Protein AF-S9W6U5-F1 (afdb_monomer)

Sequence (245 aa):
MASRLFLQRTLPAFQRAAFVRTAAPINRCFSSTPRSLNNAEPPKRTPPEQKAAQIINAAPSTSMLTKSGVLTVTAAALATAISKGIYVVNEETIVVASFLGLLGVFGTLGRKAYNEWSDKTINNIANILETSRQGHKGAIQERIQQVTGLQDVEDVTKVLFTTSKETARMEAEIFELEQQVALAQQAKSVLESWVHHEASIRADQQRRLVSDVLGRVDSKILTQKFQQEALNESIGEVEKVLATA

Secondary structure (DSSP, 8-state):
---------PPPP------------------------SS-PPP----HHHHHHHHHHHSS-SSHHHHHHHHHHHHHHHHHHHHTTSS---HHHHHHHHHHHHHHHHHHHHHHHHHHHHHHHHHHHHHHHHHHHHHHHHHHHHHHHHHHHHHTHHHHHHHHHHHHHHHHHHHHHHHHHHHHHHHHHHHHHHHHHHHHHHHHHHHHHHHHHHHHHHHHHHHHHTSHHHHHHHHHHHHHHHHHHHHH-

Radius of gyration: 67.34 Å; Cα contacts (8 Å, |Δi|>4): 22; chains: 1; bounding box: 123×63×165 Å

Solvent-accessible surface area (backbone atoms only — not comparable to full-atom values): 14471 Å² total; per-residue (Å²): 134,90,85,87,92,74,87,80,93,79,77,85,78,85,76,78,81,75,86,75,83,77,83,73,81,84,76,83,74,82,77,82,69,81,76,77,82,79,84,70,77,72,78,81,76,70,56,68,67,62,55,51,50,51,57,42,65,70,35,98,54,94,46,73,69,53,19,54,44,51,55,51,50,50,51,50,51,50,53,49,30,54,74,70,54,75,56,72,93,50,77,65,51,58,53,52,53,52,50,52,52,49,49,55,52,44,59,60,54,48,47,53,56,49,50,54,51,50,52,52,51,52,49,50,53,52,48,51,54,49,51,52,50,49,52,52,52,49,54,50,51,52,50,48,52,56,52,56,68,54,62,54,49,63,60,54,49,50,50,53,53,50,49,53,53,50,50,57,49,51,53,53,55,48,52,54,52,49,52,53,51,52,52,52,50,52,54,48,51,53,50,50,53,51,51,50,51,50,51,49,50,52,51,51,50,49,51,51,51,49,52,52,51,50,53,53,49,57,58,47,64,71,32,69,68,48,49,54,51,51,51,52,50,52,50,53,50,51,53,49,52,63,74,75,106

pLDDT: mean 83.81, std 16.51, range [42.0, 98.25]

InterPro domains:
  IPR008688 ATP synthase, F0 complex, subunit B/MI25 [PF05405] (78-239)
  IPR013837 ATP synthase, F0 complex, subunit B [PTHR12733] (1-243)

Mean predicted aligned error: 18.97 Å

Foldseek 3Di:
DDDDDDDDDDDDDPDDPDPPPDPDPPPPPPPPDPDPPPDDDDPPPDPVVVVVVVQLVPPPDPDSCVSVVVVVVVVVVVVCCVVVVVDDDDPVVVVVVVVVVVVVVCVVVVVVVVVVVVVVVVVVVVVVVVVVVVVVVVVVVVVVVVVVVVVCVVVVVVVVVVVVVVVVVVVVVVVVVVVVVVVVVVVVVVVVVVVVVVVVVVVVVVVVVVVVVVVVVVVVCPDVVVVVVVVVVVVVVVVVVVVVD

Organism: Schizosaccharomyces cryophilus (strain OY26 / ATCC MYA-4695 / CBS 11777 / NBRC 106824 / NRRL Y48691) (NCBI:txid653667)

Structure (mmCIF, N/CA/C/O backbone):
data_AF-S9W6U5-F1
#
_entry.id   AF-S9W6U5-F1
#
loop_
_atom_site.group_PDB
_atom_site.id
_atom_site.type_symbol
_atom_site.label_atom_id
_atom_site.label_alt_id
_atom_site.label_comp_id
_atom_site.label_asym_id
_atom_site.label_entity_id
_atom_site.label_seq_id
_atom_site.pdbx_PDB_ins_code
_atom_site.Cartn_x
_atom_site.Cartn_y
_atom_site.Cartn_z
_atom_site.occupancy
_atom_site.B_iso_or_equiv
_atom_site.auth_seq_id
_atom_site.auth_comp_id
_atom_site.auth_asym_id
_atom_site.auth_atom_id
_atom_site.pdbx_PDB_model_num
ATOM 1 N N . MET A 1 1 ? -54.212 1.937 -22.688 1.00 44.50 1 MET A N 1
ATOM 2 C CA . MET A 1 1 ? -54.237 2.686 -23.964 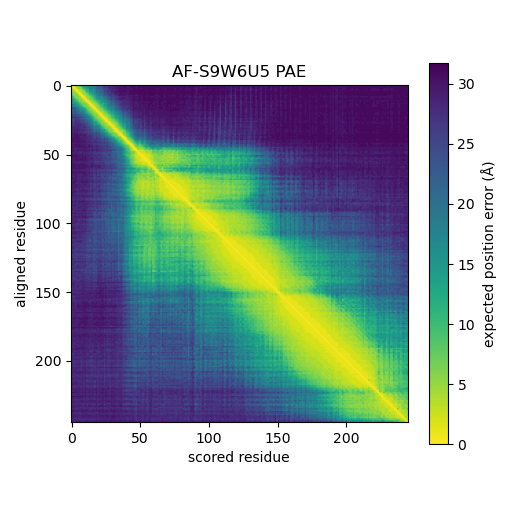1.00 44.50 1 MET A CA 1
ATOM 3 C C . MET A 1 1 ? -52.864 3.323 -24.135 1.00 44.50 1 MET A C 1
ATOM 5 O O . MET A 1 1 ? -52.541 4.238 -23.404 1.00 44.50 1 MET A O 1
ATOM 9 N N . ALA A 1 2 ? -51.900 2.633 -24.741 1.00 42.06 2 ALA A N 1
ATOM 10 C CA . ALA A 1 2 ? -51.673 2.560 -26.187 1.00 42.06 2 ALA A CA 1
ATOM 11 C C . ALA A 1 2 ? -51.388 3.938 -26.807 1.00 42.06 2 ALA A C 1
ATOM 13 O O . ALA A 1 2 ? -52.329 4.668 -27.095 1.00 42.06 2 ALA A O 1
ATOM 14 N N . SER A 1 3 ? -50.101 4.249 -27.014 1.00 42.00 3 SER A N 1
ATOM 15 C CA . SER A 1 3 ? -49.532 4.983 -28.168 1.00 42.00 3 SER A CA 1
ATOM 16 C C . SER A 1 3 ? -48.018 5.138 -27.946 1.00 42.00 3 SER A C 1
ATOM 18 O O . SER A 1 3 ? -47.584 5.924 -27.118 1.00 42.00 3 SER A O 1
ATOM 20 N N . ARG A 1 4 ? -47.211 4.177 -28.413 1.00 46.44 4 ARG A N 1
ATOM 21 C CA . ARG A 1 4 ? -46.480 4.203 -29.700 1.00 46.44 4 ARG A CA 1
ATOM 22 C C . ARG A 1 4 ? -45.325 5.219 -29.730 1.00 46.44 4 ARG A C 1
ATOM 24 O O . ARG A 1 4 ? -45.443 6.276 -30.332 1.00 46.44 4 ARG A O 1
ATOM 31 N N . LEU A 1 5 ? -44.180 4.828 -29.165 1.00 48.34 5 LEU A N 1
ATOM 32 C CA . LEU A 1 5 ? -42.864 5.320 -29.586 1.00 48.34 5 LEU A CA 1
ATOM 33 C C . LEU A 1 5 ? -42.264 4.262 -30.516 1.00 48.34 5 LEU A C 1
ATOM 35 O O . LEU A 1 5 ? -41.851 3.192 -30.077 1.00 48.34 5 LEU A O 1
ATOM 39 N N . PHE A 1 6 ? -42.308 4.538 -31.814 1.00 50.47 6 PHE A N 1
ATOM 40 C CA . PHE A 1 6 ? -41.753 3.701 -32.871 1.00 50.47 6 PHE A CA 1
ATOM 41 C C . PHE A 1 6 ? -40.971 4.606 -33.828 1.00 50.47 6 PHE A C 1
ATOM 43 O O . PHE A 1 6 ? -41.466 5.672 -34.184 1.00 50.47 6 PHE A O 1
ATOM 50 N N . LEU A 1 7 ? -39.817 4.096 -34.278 1.00 43.47 7 LEU A N 1
ATOM 51 C CA . LEU A 1 7 ? -38.915 4.632 -35.312 1.00 43.47 7 LEU A CA 1
ATOM 52 C C . LEU A 1 7 ? -38.125 5.898 -34.893 1.00 43.47 7 LEU A C 1
ATOM 54 O O . LEU A 1 7 ? -38.649 6.787 -34.250 1.00 43.47 7 LEU A O 1
ATOM 58 N N . GLN A 1 8 ? -36.840 6.068 -35.209 1.00 50.50 8 GLN A N 1
ATOM 59 C CA . GLN A 1 8 ? -36.092 5.509 -36.328 1.00 50.50 8 GLN A CA 1
ATOM 60 C C . GLN A 1 8 ? -34.586 5.595 -36.039 1.00 50.50 8 GLN A C 1
ATOM 62 O O . GLN A 1 8 ? -34.031 6.658 -35.780 1.00 50.50 8 GLN A O 1
ATOM 67 N N . ARG A 1 9 ? -33.923 4.444 -36.102 1.00 51.06 9 ARG A N 1
ATOM 68 C CA . ARG A 1 9 ? -32.471 4.283 -36.089 1.00 51.06 9 ARG A CA 1
ATOM 69 C C . ARG A 1 9 ? -31.941 4.677 -37.471 1.00 51.06 9 ARG A C 1
ATOM 71 O O . ARG A 1 9 ? -32.180 3.955 -38.435 1.00 51.06 9 ARG A O 1
ATOM 78 N N . THR A 1 10 ? -31.244 5.804 -37.578 1.00 50.56 10 THR A N 1
ATOM 79 C CA . THR A 1 10 ? -30.582 6.237 -38.818 1.00 50.56 10 THR A CA 1
ATOM 80 C C . THR A 1 10 ? -29.084 5.958 -38.733 1.00 50.56 10 THR A C 1
ATOM 82 O O . THR A 1 10 ? -28.391 6.479 -37.863 1.00 50.56 10 THR A O 1
ATOM 85 N N . LEU A 1 11 ? -28.598 5.103 -39.631 1.00 56.09 11 LEU A N 1
ATOM 86 C CA . LEU A 1 11 ? -27.178 4.862 -39.891 1.00 56.09 11 LEU A CA 1
ATOM 87 C C . LEU A 1 11 ? -26.541 6.129 -40.497 1.00 56.09 11 LEU A C 1
ATOM 89 O O . LEU A 1 11 ? -27.208 6.792 -41.296 1.00 56.09 11 LEU A O 1
ATOM 93 N N . PRO A 1 12 ? -25.274 6.466 -40.197 1.00 50.03 12 PRO A N 1
ATOM 94 C CA . PRO A 1 12 ? -24.595 7.537 -40.910 1.00 50.03 12 PRO A CA 1
ATOM 95 C C . PRO A 1 12 ? -24.359 7.122 -42.367 1.00 50.03 12 PRO A C 1
ATOM 97 O O . PRO A 1 12 ? -23.794 6.067 -42.661 1.00 50.03 12 PRO A O 1
ATOM 100 N N . ALA A 1 13 ? -24.831 7.966 -43.279 1.00 51.88 13 ALA A N 1
ATOM 101 C CA . ALA A 1 13 ? -24.659 7.818 -44.711 1.00 51.88 13 ALA A CA 1
ATOM 102 C C . ALA A 1 13 ? -23.169 7.849 -45.089 1.00 51.88 13 ALA A C 1
ATOM 104 O O . ALA A 1 13 ? -22.440 8.777 -44.741 1.00 51.88 13 ALA A O 1
ATOM 105 N N . PHE A 1 14 ? -22.741 6.847 -45.856 1.00 60.75 14 PHE A N 1
ATOM 106 C CA . PHE A 1 14 ? -21.478 6.847 -46.588 1.00 60.75 14 PHE A CA 1
ATOM 107 C C . PHE A 1 14 ? -21.522 7.979 -47.630 1.00 60.75 14 PHE A C 1
ATOM 109 O O . PHE A 1 14 ? -22.064 7.818 -48.725 1.00 60.75 14 PHE A O 1
ATOM 116 N N . GLN A 1 15 ? -20.989 9.153 -47.291 1.00 55.28 15 GLN A N 1
ATOM 117 C CA . GLN A 1 15 ? -20.782 10.216 -48.268 1.00 55.28 15 GLN A CA 1
ATOM 118 C C . GLN A 1 15 ? -19.585 9.847 -49.147 1.00 55.28 15 GLN A C 1
ATOM 120 O O . GLN A 1 15 ? -18.437 9.816 -48.709 1.00 55.28 15 GLN A O 1
ATOM 125 N N . ARG A 1 16 ? -19.875 9.545 -50.416 1.00 51.62 16 ARG A N 1
ATOM 126 C CA . ARG A 1 16 ? -18.885 9.463 -51.490 1.00 51.62 16 ARG A CA 1
ATOM 127 C C . ARG A 1 16 ? -18.142 10.798 -51.571 1.00 51.62 16 ARG A C 1
ATOM 129 O O . ARG A 1 16 ? -18.731 11.805 -51.955 1.00 51.62 16 ARG A O 1
ATOM 136 N N . ALA A 1 17 ? -16.855 10.796 -51.238 1.00 49.50 17 ALA A N 1
ATOM 137 C CA . ALA A 1 17 ? -15.975 11.921 -51.506 1.00 49.50 17 ALA A CA 1
ATOM 138 C C . ALA A 1 17 ? -15.834 12.087 -53.028 1.00 49.50 17 ALA A C 1
ATOM 140 O O . ALA A 1 17 ? -15.150 11.312 -53.697 1.00 49.50 17 ALA A O 1
ATOM 141 N N . ALA A 1 18 ? -16.526 13.078 -53.587 1.00 51.62 18 ALA A N 1
ATOM 142 C CA . ALA A 1 18 ? -16.263 13.559 -54.930 1.00 51.62 18 ALA A CA 1
ATOM 143 C C . ALA A 1 18 ? -14.887 14.236 -54.927 1.00 51.62 18 ALA A C 1
ATOM 145 O O . ALA A 1 18 ? -14.665 15.218 -54.219 1.00 51.62 18 ALA A O 1
ATOM 146 N N . PHE A 1 19 ? -13.950 13.695 -55.702 1.00 58.91 19 PHE A N 1
ATOM 147 C CA . PHE A 1 19 ? -12.634 14.288 -55.900 1.00 58.91 19 PHE A CA 1
ATOM 148 C C . PHE A 1 19 ? -12.790 15.531 -56.786 1.00 58.91 19 PHE A C 1
ATOM 150 O O . PHE A 1 19 ? -12.753 15.453 -58.014 1.00 58.91 19 PHE A O 1
ATOM 157 N N . VAL A 1 20 ? -13.021 16.689 -56.169 1.00 55.91 20 VAL A N 1
ATOM 158 C CA . VAL A 1 20 ? -12.992 17.974 -56.870 1.00 55.91 20 VAL A CA 1
ATOM 159 C C . VAL A 1 20 ? -11.528 18.318 -57.126 1.00 55.91 20 VAL A C 1
ATOM 161 O O . VAL A 1 20 ? -10.793 18.706 -56.221 1.00 55.91 20 VAL A O 1
ATOM 164 N N . ARG A 1 21 ? -11.090 18.158 -58.378 1.00 57.41 21 ARG A N 1
ATOM 165 C CA . ARG A 1 21 ? -9.840 18.739 -58.878 1.00 57.41 21 ARG A CA 1
ATOM 166 C C . ARG A 1 21 ? -9.985 20.262 -58.861 1.00 57.41 21 ARG A C 1
ATOM 168 O O . ARG A 1 21 ? -10.492 20.853 -59.809 1.00 57.41 21 ARG A O 1
ATOM 175 N N . THR A 1 22 ? -9.535 20.905 -57.793 1.00 52.44 22 THR A N 1
ATOM 176 C CA . THR A 1 22 ? -9.264 22.341 -57.801 1.00 52.44 22 THR A CA 1
ATOM 177 C C . THR A 1 22 ? -7.923 22.569 -58.497 1.00 52.44 22 THR A C 1
ATOM 179 O O . THR A 1 22 ? -6.851 22.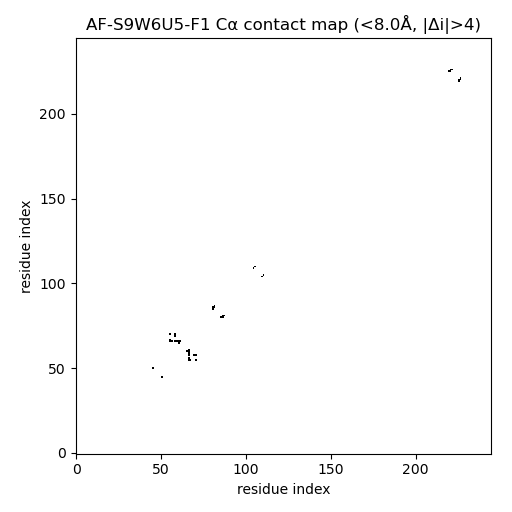308 -57.956 1.00 52.44 22 THR A O 1
ATOM 182 N N . ALA A 1 23 ? -7.979 23.022 -59.749 1.00 58.69 23 ALA A N 1
ATOM 183 C CA . ALA A 1 23 ? -6.822 23.584 -60.430 1.00 58.69 23 ALA A CA 1
ATOM 184 C C . ALA A 1 23 ? -6.488 24.928 -59.766 1.00 58.69 23 ALA A C 1
ATOM 186 O O . ALA A 1 23 ? -7.186 25.919 -59.969 1.00 58.69 23 ALA A O 1
ATOM 187 N N . ALA A 1 24 ? -5.451 24.954 -58.929 1.00 58.25 24 ALA A N 1
ATOM 188 C CA . ALA A 1 24 ? -4.911 26.202 -58.407 1.00 58.25 24 ALA A CA 1
ATOM 189 C C . ALA A 1 24 ? -4.182 26.952 -59.540 1.00 58.25 24 ALA A C 1
ATOM 191 O O . ALA A 1 24 ? -3.370 26.336 -60.240 1.00 58.25 24 ALA A O 1
ATOM 192 N N . PRO A 1 25 ? -4.422 28.260 -59.742 1.00 53.62 25 PRO A N 1
ATOM 193 C CA . PRO A 1 25 ? -3.620 29.043 -60.667 1.00 53.62 25 PRO A CA 1
ATOM 194 C C . PRO A 1 25 ? -2.190 29.138 -60.124 1.00 53.62 25 PRO A C 1
ATOM 196 O O . PRO A 1 25 ? -1.943 29.686 -59.049 1.00 53.62 25 PRO A O 1
ATOM 199 N N . ILE A 1 26 ? -1.234 28.592 -60.876 1.00 61.28 26 ILE A N 1
ATOM 200 C CA . ILE A 1 26 ? 0.196 28.766 -60.623 1.00 61.28 26 ILE A CA 1
ATOM 201 C C . ILE A 1 26 ? 0.555 30.207 -61.014 1.00 61.28 26 ILE A C 1
ATOM 203 O O . ILE A 1 26 ? 1.040 30.475 -62.111 1.00 61.28 26 ILE A O 1
ATOM 207 N N . ASN A 1 27 ? 0.317 31.153 -60.108 1.00 52.22 27 ASN A N 1
ATOM 208 C CA . ASN A 1 27 ? 0.919 32.477 -60.196 1.00 52.22 27 ASN A CA 1
ATOM 209 C C . ASN A 1 27 ? 2.383 32.351 -59.759 1.00 52.22 27 ASN A C 1
ATOM 211 O O . ASN A 1 27 ? 2.702 32.420 -58.572 1.00 52.22 27 ASN A O 1
ATOM 215 N N . ARG A 1 28 ? 3.292 32.152 -60.723 1.00 57.94 28 ARG A N 1
ATOM 216 C CA . ARG A 1 28 ? 4.734 32.346 -60.506 1.00 57.94 28 ARG A CA 1
ATOM 217 C C . ARG A 1 28 ? 5.000 33.840 -60.339 1.00 57.94 28 ARG A C 1
ATOM 219 O O . ARG A 1 28 ? 5.380 34.518 -61.287 1.00 57.94 28 ARG A O 1
ATOM 226 N N . CYS A 1 29 ? 4.793 34.354 -59.134 1.00 45.84 29 CYS A N 1
ATOM 227 C CA . CYS A 1 29 ? 5.336 35.650 -58.765 1.00 45.84 29 CYS A CA 1
ATOM 228 C C . CYS A 1 29 ? 6.821 35.442 -58.446 1.00 45.84 29 CYS A C 1
ATOM 230 O O . CYS A 1 29 ? 7.174 34.890 -57.405 1.00 45.84 29 CYS A O 1
ATOM 232 N N . PHE A 1 30 ? 7.696 35.820 -59.377 1.00 56.09 30 PHE A N 1
ATOM 233 C CA . PHE A 1 30 ? 9.114 35.996 -59.084 1.00 56.09 30 PHE A CA 1
ATOM 234 C C . PHE A 1 30 ? 9.232 37.208 -58.154 1.00 56.09 30 PHE A C 1
ATOM 236 O O . PHE A 1 30 ? 9.307 38.349 -58.602 1.00 56.09 30 PHE A O 1
ATOM 243 N N . SER A 1 31 ? 9.213 36.977 -56.842 1.00 49.25 31 SER A N 1
ATOM 244 C CA . SER A 1 31 ? 9.587 38.006 -55.880 1.00 49.25 31 SER A CA 1
ATOM 245 C C . SER A 1 31 ? 11.106 38.178 -55.936 1.00 49.25 31 SER A C 1
ATOM 247 O O . SER A 1 31 ? 11.851 37.459 -55.268 1.00 49.25 31 SER A O 1
ATOM 249 N N . SER A 1 32 ? 11.590 39.120 -56.743 1.00 59.22 32 SER A N 1
ATOM 250 C CA . SER A 1 32 ? 12.956 39.625 -56.625 1.00 59.22 32 SER A CA 1
ATOM 251 C C . SER A 1 32 ? 13.033 40.524 -55.391 1.00 59.22 32 SER A C 1
ATOM 253 O O . SER A 1 32 ? 13.004 41.749 -55.491 1.00 59.22 32 SER A O 1
ATOM 255 N N . THR A 1 33 ? 13.086 39.930 -54.201 1.00 54.66 33 THR A N 1
ATOM 256 C CA . THR A 1 33 ? 13.532 40.665 -53.016 1.00 54.66 33 THR A CA 1
ATOM 257 C C . THR A 1 33 ? 15.021 40.961 -53.202 1.00 54.66 33 THR A C 1
ATOM 259 O O . THR A 1 33 ? 15.796 40.000 -53.292 1.00 54.66 33 THR A O 1
ATOM 262 N N . PRO A 1 34 ? 15.463 42.230 -53.275 1.00 52.75 34 PRO A N 1
ATOM 263 C CA . PRO A 1 34 ? 16.883 42.534 -53.230 1.00 52.75 34 PRO A CA 1
ATOM 264 C C . PRO A 1 34 ? 17.395 42.082 -51.863 1.00 52.75 34 PRO A C 1
ATOM 266 O O . PRO A 1 34 ? 17.077 42.664 -50.827 1.00 52.75 34 PRO A O 1
ATOM 269 N N . ARG A 1 35 ? 18.151 40.983 -51.848 1.00 51.69 35 ARG A N 1
ATOM 270 C CA . ARG A 1 35 ? 18.888 40.556 -50.665 1.00 51.69 35 ARG A CA 1
ATOM 271 C C . ARG A 1 35 ? 19.885 41.669 -50.366 1.00 51.69 35 ARG A C 1
ATOM 273 O O . ARG A 1 35 ? 20.824 41.865 -51.130 1.00 51.69 35 ARG A O 1
ATOM 280 N N . SER A 1 36 ? 19.643 42.416 -49.291 1.00 45.41 36 SER A N 1
ATOM 281 C CA . SER A 1 36 ? 20.615 43.360 -48.746 1.00 45.41 36 SER A CA 1
ATOM 282 C C . SER A 1 36 ? 21.934 42.613 -48.534 1.00 45.41 36 SER A C 1
ATOM 284 O O . SER A 1 36 ? 22.016 41.707 -47.705 1.00 45.41 36 SER A O 1
ATOM 286 N N . LEU A 1 37 ? 22.943 42.956 -49.335 1.00 55.12 37 LEU A N 1
ATOM 287 C CA . LEU A 1 37 ? 24.327 42.487 -49.216 1.00 55.12 37 LEU A CA 1
ATOM 288 C C . LEU A 1 37 ? 25.120 43.326 -48.205 1.00 55.12 37 LEU A C 1
ATOM 290 O O . LEU A 1 37 ? 26.345 43.304 -48.205 1.00 55.12 37 LEU A O 1
ATOM 294 N N . ASN A 1 38 ? 24.435 44.052 -47.325 1.00 54.72 38 ASN A N 1
ATOM 295 C CA . ASN A 1 38 ? 25.084 44.821 -46.283 1.00 54.72 38 ASN A CA 1
ATOM 296 C C . ASN A 1 38 ? 24.956 44.025 -44.983 1.00 54.72 38 ASN A C 1
ATOM 298 O O . ASN A 1 38 ? 23.879 43.956 -44.395 1.00 54.72 38 ASN A O 1
ATOM 302 N N . ASN A 1 39 ? 26.079 43.430 -44.569 1.00 52.81 39 ASN A N 1
ATOM 303 C CA . ASN A 1 39 ? 26.301 42.715 -43.306 1.00 52.81 39 ASN A CA 1
ATOM 304 C C . ASN A 1 39 ? 26.065 41.189 -43.271 1.00 52.81 39 ASN A C 1
ATOM 306 O O . ASN A 1 39 ? 25.630 40.643 -42.260 1.00 52.81 39 ASN A O 1
ATOM 310 N N . ALA A 1 40 ? 26.433 40.474 -44.338 1.00 49.16 40 ALA A N 1
ATOM 311 C CA . ALA A 1 40 ? 26.851 39.077 -44.206 1.00 49.16 40 ALA A CA 1
ATOM 312 C C . ALA A 1 40 ? 28.382 39.043 -44.211 1.00 49.16 40 ALA A C 1
ATOM 314 O O . ALA A 1 40 ? 29.009 39.159 -45.264 1.00 49.16 40 ALA A O 1
ATOM 315 N N . GLU A 1 41 ? 28.983 38.921 -43.030 1.00 55.97 41 GLU A N 1
ATOM 316 C CA . GLU A 1 41 ? 30.391 38.555 -42.912 1.00 55.97 41 GLU A CA 1
ATOM 317 C C . GLU A 1 41 ? 30.611 37.279 -43.755 1.00 55.97 41 GLU A C 1
ATOM 319 O O . GLU A 1 41 ? 29.834 36.323 -43.619 1.00 55.97 41 GLU A O 1
ATOM 324 N N . PRO A 1 42 ? 31.581 37.246 -44.692 1.00 56.94 42 PRO A N 1
ATOM 325 C CA . PRO A 1 42 ? 31.857 36.028 -45.442 1.00 56.94 42 PRO A CA 1
ATOM 326 C C . PRO A 1 42 ? 32.147 34.917 -44.426 1.00 56.94 42 PRO A C 1
ATOM 328 O O . PRO A 1 42 ? 32.841 35.191 -43.444 1.00 56.94 42 PRO A O 1
ATOM 331 N N . PRO A 1 43 ? 31.641 33.680 -44.612 1.00 57.16 43 PRO A N 1
ATOM 332 C CA . PRO A 1 43 ? 31.891 32.602 -43.663 1.00 57.16 43 PRO A CA 1
ATOM 333 C C . PRO A 1 43 ? 33.391 32.549 -43.393 1.00 57.16 43 PRO A C 1
ATOM 335 O O . PRO A 1 43 ? 34.174 32.411 -44.340 1.00 57.16 43 PRO A O 1
ATOM 338 N N . LYS A 1 44 ? 33.775 32.743 -42.123 1.00 56.09 44 LYS A N 1
ATOM 339 C CA . LYS A 1 44 ? 35.168 32.817 -41.677 1.00 56.09 44 LYS A CA 1
ATOM 340 C C . LYS A 1 44 ? 35.897 31.632 -42.293 1.00 56.09 44 LYS A C 1
ATOM 342 O O . LYS A 1 44 ? 35.632 30.485 -41.932 1.00 56.09 44 LYS A O 1
ATOM 347 N N . ARG A 1 45 ? 36.728 31.892 -43.309 1.00 61.84 45 ARG A N 1
ATOM 348 C CA . ARG A 1 45 ? 37.469 30.842 -44.008 1.00 61.84 45 ARG A CA 1
ATOM 349 C C . ARG A 1 45 ? 38.349 30.207 -42.943 1.00 61.84 45 ARG A C 1
ATOM 351 O O . ARG A 1 45 ? 39.318 30.821 -42.512 1.00 61.84 45 ARG A O 1
ATOM 358 N N . THR A 1 46 ? 37.972 29.025 -42.456 1.00 65.31 46 THR A N 1
ATOM 359 C CA . THR A 1 46 ? 38.834 28.266 -41.549 1.00 65.31 46 THR A CA 1
ATOM 360 C C . THR A 1 46 ? 40.193 28.150 -42.234 1.00 65.31 46 THR A C 1
ATOM 362 O O . THR A 1 46 ? 40.210 27.879 -43.446 1.00 65.31 46 THR A O 1
ATOM 365 N N . PRO A 1 47 ? 41.304 28.380 -41.518 1.00 81.06 47 PRO A N 1
ATOM 366 C CA . PRO A 1 47 ? 42.621 28.366 -42.128 1.00 81.06 47 PRO A CA 1
ATOM 367 C C . PRO A 1 47 ? 42.811 27.040 -42.878 1.00 81.06 47 PRO A C 1
ATOM 369 O O . PRO A 1 47 ? 42.356 25.993 -42.397 1.00 81.06 47 PRO A O 1
ATOM 372 N N . PRO A 1 48 ? 43.413 27.068 -44.079 1.00 79.31 48 PRO A N 1
ATOM 373 C CA . PRO A 1 48 ? 43.542 25.888 -44.935 1.00 79.31 48 PRO A CA 1
ATOM 374 C C . PRO A 1 48 ? 44.214 24.719 -44.203 1.00 79.31 48 PRO A C 1
ATOM 376 O O . PRO A 1 48 ? 43.845 23.566 -44.413 1.00 79.31 48 PRO A O 1
ATOM 37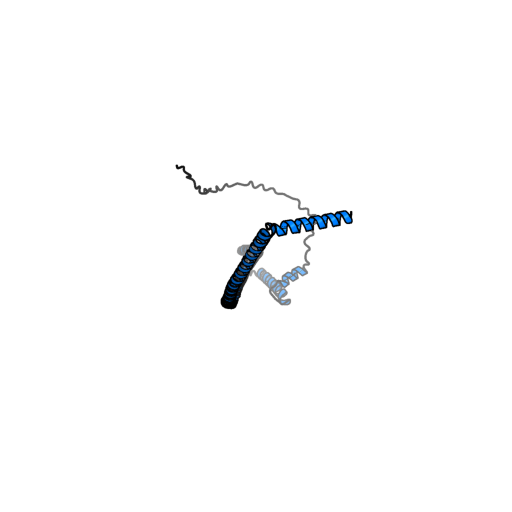9 N N . GLU A 1 49 ? 45.102 25.029 -43.261 1.00 78.25 49 GLU A N 1
ATOM 380 C CA . GLU A 1 49 ? 45.766 24.089 -42.358 1.00 78.25 49 GLU A CA 1
ATOM 381 C C . GLU A 1 49 ? 44.780 23.255 -41.526 1.00 78.25 49 GLU A C 1
ATOM 383 O O . GLU A 1 49 ? 44.924 22.038 -41.427 1.00 78.25 49 GLU A O 1
ATOM 388 N N . GLN A 1 50 ? 43.721 23.869 -40.988 1.00 80.62 50 GLN A N 1
ATOM 389 C CA . GLN A 1 50 ? 42.722 23.165 -40.176 1.00 80.62 50 GLN A CA 1
ATOM 390 C C . GLN A 1 50 ? 41.836 22.245 -41.022 1.00 80.62 50 GLN A C 1
ATOM 392 O O . GLN A 1 50 ? 41.467 21.162 -40.570 1.00 80.62 50 GLN A O 1
ATOM 397 N N . LYS A 1 51 ? 41.516 22.631 -42.265 1.00 79.81 51 LYS A N 1
ATOM 398 C CA . LYS A 1 51 ? 40.761 21.765 -43.189 1.00 79.81 51 LYS A CA 1
ATOM 399 C C . LYS A 1 51 ? 41.606 20.590 -43.672 1.00 79.81 51 LYS A C 1
ATOM 401 O O . LYS A 1 51 ? 41.123 19.462 -43.696 1.00 79.81 51 LYS A O 1
ATOM 406 N N . ALA A 1 52 ? 42.865 20.844 -44.023 1.00 82.44 52 ALA A N 1
ATOM 407 C CA . ALA A 1 52 ? 43.802 19.797 -44.412 1.00 82.44 52 ALA A CA 1
ATOM 408 C C . ALA A 1 52 ? 44.003 18.791 -43.269 1.00 82.44 52 ALA A C 1
ATOM 410 O O . ALA A 1 52 ? 43.930 17.586 -43.497 1.00 82.44 52 ALA A O 1
ATOM 411 N N . ALA A 1 53 ? 44.135 19.271 -42.028 1.00 81.81 53 ALA A N 1
ATOM 412 C CA . ALA A 1 53 ? 44.208 18.411 -40.853 1.00 81.81 53 ALA A CA 1
ATOM 413 C C . ALA A 1 53 ? 42.954 17.532 -40.689 1.00 81.81 53 ALA A C 1
ATOM 415 O O . ALA A 1 53 ? 43.082 16.350 -40.388 1.00 81.81 53 ALA A O 1
ATOM 416 N N . GLN A 1 54 ? 41.746 18.054 -40.937 1.00 81.88 54 GLN A N 1
ATOM 417 C CA . GLN A 1 54 ? 40.513 17.250 -40.896 1.00 81.88 54 GLN A CA 1
ATOM 418 C C . GLN A 1 54 ? 40.493 16.147 -41.964 1.00 81.88 54 GLN A C 1
ATOM 420 O O . GLN A 1 54 ? 40.100 15.022 -41.664 1.00 81.88 54 GLN A O 1
ATOM 425 N N . ILE A 1 55 ? 40.959 16.440 -43.182 1.00 81.56 55 ILE A N 1
ATOM 426 C CA . ILE A 1 55 ? 41.033 15.464 -44.282 1.00 81.56 55 ILE A CA 1
ATOM 427 C C . ILE A 1 55 ? 42.057 14.365 -43.968 1.00 81.56 55 ILE A C 1
ATOM 429 O O . ILE A 1 55 ? 41.767 13.182 -44.125 1.00 81.56 55 ILE A O 1
ATOM 433 N N . ILE A 1 56 ? 43.233 14.744 -43.462 1.00 81.94 56 ILE A N 1
ATOM 434 C CA . ILE A 1 56 ? 44.284 13.802 -43.048 1.00 81.94 56 ILE A CA 1
ATOM 435 C C . ILE A 1 56 ? 43.787 12.933 -41.884 1.00 81.94 56 ILE A C 1
ATOM 437 O O . ILE A 1 56 ? 43.993 11.719 -41.868 1.00 81.94 56 ILE A O 1
ATOM 441 N N . ASN A 1 57 ? 43.081 13.525 -40.921 1.00 80.19 57 ASN A N 1
ATOM 442 C CA . ASN A 1 57 ? 42.578 12.801 -39.759 1.00 80.19 57 ASN A CA 1
ATOM 443 C C . ASN A 1 57 ? 41.423 11.849 -40.092 1.00 80.19 57 ASN A C 1
ATOM 445 O O . ASN A 1 57 ? 41.343 10.798 -39.457 1.00 80.19 57 ASN A O 1
ATOM 449 N N . ALA A 1 58 ? 40.605 12.158 -41.103 1.00 80.50 58 ALA A N 1
ATOM 450 C CA . ALA A 1 58 ? 39.523 11.299 -41.584 1.00 80.50 58 ALA A CA 1
ATOM 451 C C . ALA A 1 58 ? 40.006 10.048 -42.346 1.00 80.50 58 ALA A C 1
ATOM 453 O O . ALA A 1 58 ? 39.219 9.124 -42.552 1.00 80.50 58 ALA A O 1
ATOM 454 N N . ALA A 1 59 ? 41.280 9.989 -42.753 1.00 82.81 59 ALA A N 1
ATOM 455 C CA . ALA A 1 59 ? 41.836 8.808 -43.404 1.00 82.81 59 ALA A CA 1
ATOM 456 C C . ALA A 1 59 ? 41.889 7.602 -42.433 1.00 82.81 59 ALA A C 1
ATOM 458 O O . ALA A 1 59 ? 42.296 7.768 -41.271 1.00 82.81 59 ALA A O 1
ATOM 459 N N . PRO A 1 60 ? 41.529 6.387 -42.896 1.00 75.88 60 PRO A N 1
ATOM 460 C CA . PRO A 1 60 ? 41.434 5.179 -42.078 1.00 75.88 60 PRO A CA 1
ATOM 461 C C . PRO A 1 60 ? 42.828 4.621 -41.752 1.00 75.88 60 PRO A C 1
ATOM 463 O O . PRO A 1 60 ? 43.295 3.652 -42.338 1.00 75.88 60 PRO A O 1
ATOM 466 N N . SER A 1 61 ? 43.538 5.270 -40.834 1.00 77.88 61 SER A N 1
ATOM 467 C CA . SER A 1 61 ? 44.777 4.763 -40.242 1.00 77.88 61 SER A CA 1
ATOM 468 C C . SER A 1 61 ? 45.075 5.487 -38.933 1.00 77.88 61 SER A C 1
ATOM 470 O O . SER A 1 61 ? 44.716 6.653 -38.763 1.00 77.88 61 SER A O 1
ATOM 472 N N . THR A 1 62 ? 45.738 4.808 -38.004 1.00 72.50 62 THR A N 1
ATOM 473 C CA . THR A 1 62 ? 46.122 5.331 -36.688 1.00 72.50 62 THR A CA 1
ATOM 474 C C . THR A 1 62 ? 47.504 6.001 -36.678 1.00 72.50 62 THR A C 1
ATOM 476 O O . THR A 1 62 ? 47.821 6.694 -35.715 1.00 72.50 62 THR A O 1
ATOM 479 N N . SER A 1 63 ? 48.313 5.874 -37.741 1.00 80.00 63 SER A N 1
ATOM 480 C CA . SER A 1 63 ? 49.671 6.446 -37.829 1.00 80.00 63 SER A CA 1
ATOM 481 C C . SER A 1 63 ? 49.743 7.666 -38.757 1.00 80.00 63 SER A C 1
ATOM 483 O O . SER A 1 63 ? 49.265 7.620 -39.888 1.00 80.00 63 SER A O 1
ATOM 485 N N . MET A 1 64 ? 50.395 8.752 -38.316 1.00 73.69 64 MET A N 1
ATOM 486 C CA . MET A 1 64 ? 50.488 10.025 -39.064 1.00 73.69 64 MET A CA 1
ATOM 487 C C . MET A 1 64 ? 51.168 9.886 -40.434 1.00 73.69 64 MET A C 1
ATOM 489 O O . MET A 1 64 ? 50.694 10.461 -41.412 1.00 73.69 64 MET A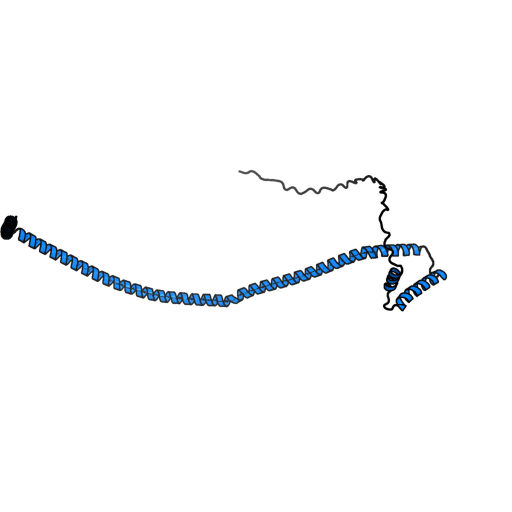 O 1
ATOM 493 N N . LEU A 1 65 ? 52.231 9.076 -40.524 1.00 81.62 65 LEU A N 1
ATOM 494 C CA . LEU A 1 65 ? 52.913 8.780 -41.789 1.00 81.62 65 LEU A CA 1
ATOM 495 C C . LEU A 1 65 ? 51.994 8.036 -42.767 1.00 81.62 65 LEU A C 1
ATOM 497 O O . LEU A 1 65 ? 51.993 8.303 -43.963 1.00 81.62 65 LEU A O 1
ATOM 501 N N . THR A 1 66 ? 51.175 7.121 -42.253 1.00 83.12 66 THR A N 1
ATOM 502 C CA . THR A 1 66 ? 50.225 6.358 -43.062 1.00 83.12 66 THR A CA 1
ATOM 503 C C . THR A 1 66 ? 49.033 7.216 -43.480 1.00 83.12 66 THR A C 1
ATOM 505 O O . THR A 1 66 ? 48.538 7.050 -44.587 1.00 83.12 66 THR A O 1
ATOM 508 N N . LYS A 1 67 ? 48.596 8.184 -42.661 1.00 80.12 67 LYS A N 1
ATOM 509 C CA . LYS A 1 67 ? 47.520 9.121 -43.029 1.00 80.12 67 LYS A CA 1
ATOM 510 C C . LYS A 1 67 ? 47.890 9.976 -44.244 1.00 80.12 67 LYS A C 1
ATOM 512 O O . LYS A 1 67 ? 47.103 10.068 -45.184 1.00 80.12 67 LYS A O 1
ATOM 517 N N . SER A 1 68 ? 49.084 10.569 -44.254 1.00 83.81 68 SER A N 1
ATOM 518 C CA . SER A 1 68 ? 49.572 11.317 -45.421 1.00 83.81 68 SER A CA 1
ATOM 519 C C . SER A 1 68 ? 49.945 10.383 -46.573 1.00 83.81 68 SER A C 1
ATOM 521 O O . SER A 1 68 ? 49.608 10.678 -47.716 1.00 83.81 68 SER A O 1
ATOM 523 N N . GLY A 1 69 ? 50.548 9.228 -46.274 1.00 86.00 69 GLY A N 1
ATOM 524 C CA . GLY A 1 69 ? 50.923 8.207 -47.252 1.00 86.00 69 GLY A CA 1
ATOM 525 C C . GLY A 1 69 ? 49.742 7.639 -48.040 1.00 86.00 69 GLY A C 1
ATOM 526 O O . GLY A 1 69 ? 49.831 7.490 -49.250 1.00 86.00 69 GLY A O 1
ATOM 527 N N . VAL A 1 70 ? 48.602 7.366 -47.399 1.00 85.75 70 VAL A N 1
ATOM 528 C CA . VAL A 1 70 ? 47.405 6.866 -48.098 1.00 85.75 70 VAL A CA 1
ATOM 529 C C . VAL A 1 70 ? 46.855 7.925 -49.049 1.00 85.75 70 VAL A C 1
ATOM 531 O O . VAL A 1 70 ? 46.519 7.604 -50.186 1.00 85.75 70 VAL A O 1
ATOM 534 N N . LEU A 1 71 ? 46.798 9.193 -48.639 1.00 86.94 71 LEU A N 1
ATOM 535 C CA . LEU A 1 71 ? 46.325 10.273 -49.510 1.00 86.94 71 LEU A CA 1
ATOM 536 C C . LEU A 1 71 ? 47.272 10.518 -50.691 1.00 86.94 71 LEU A C 1
ATOM 538 O O . LEU A 1 71 ? 46.812 10.698 -51.816 1.00 86.94 71 LEU A O 1
ATOM 542 N N . THR A 1 72 ? 48.588 10.484 -50.4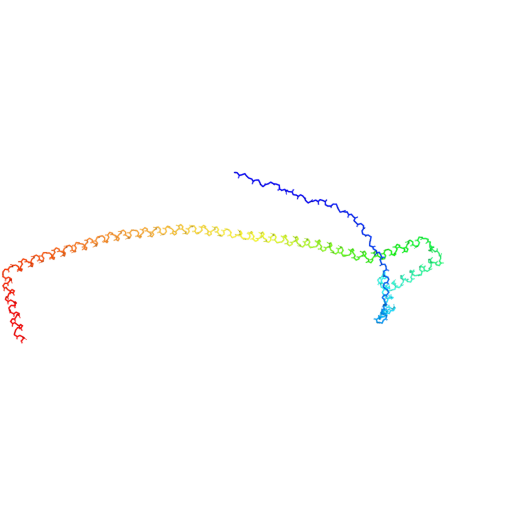72 1.00 89.19 72 THR A N 1
ATOM 543 C CA . THR A 1 72 ? 49.563 10.673 -51.555 1.00 89.19 72 THR A CA 1
ATOM 544 C C . THR A 1 72 ? 49.601 9.481 -52.503 1.00 89.19 72 THR A C 1
ATOM 546 O O . THR A 1 72 ? 49.613 9.680 -53.715 1.00 89.19 72 THR A O 1
ATOM 549 N N . VAL A 1 73 ? 49.549 8.250 -51.987 1.00 90.94 73 VAL A N 1
ATOM 550 C CA . VAL A 1 73 ? 49.500 7.032 -52.806 1.00 90.94 73 VAL A CA 1
ATOM 551 C C . VAL A 1 73 ? 48.199 6.960 -53.597 1.00 90.94 73 VAL A C 1
ATOM 553 O O . VAL A 1 73 ? 48.243 6.657 -54.783 1.00 90.94 73 VAL A O 1
ATOM 556 N N . THR A 1 74 ? 47.050 7.277 -52.997 1.00 89.50 74 THR A N 1
ATOM 557 C CA . THR A 1 74 ? 45.767 7.297 -53.724 1.00 89.50 74 THR A CA 1
ATOM 558 C C . THR A 1 74 ? 45.740 8.384 -54.792 1.00 89.50 74 THR A C 1
ATOM 560 O O . THR A 1 74 ? 45.337 8.108 -55.919 1.00 89.50 74 THR A O 1
ATOM 563 N N . ALA A 1 75 ? 46.237 9.588 -54.499 1.00 90.50 75 ALA A N 1
ATOM 564 C CA . ALA A 1 75 ? 46.359 10.652 -55.494 1.00 90.50 75 ALA A CA 1
ATOM 565 C C . ALA A 1 75 ? 47.305 10.265 -56.644 1.00 90.50 75 ALA A C 1
ATOM 567 O O . ALA A 1 75 ? 46.966 10.462 -57.811 1.00 90.50 75 ALA A O 1
ATOM 568 N N . ALA A 1 76 ? 48.458 9.663 -56.336 1.00 92.75 76 ALA A N 1
ATOM 569 C CA . ALA A 1 76 ? 49.395 9.168 -57.341 1.00 92.75 76 ALA A CA 1
ATOM 570 C C . ALA A 1 76 ? 48.796 8.011 -58.162 1.00 92.75 76 ALA A C 1
ATOM 572 O O . ALA A 1 76 ? 48.954 7.967 -59.382 1.00 92.75 76 ALA A O 1
ATOM 573 N N . ALA A 1 77 ? 48.057 7.101 -57.525 1.00 91.50 77 ALA A N 1
ATOM 574 C CA . ALA A 1 77 ? 47.349 6.015 -58.196 1.00 91.50 77 ALA A CA 1
ATOM 575 C C . ALA A 1 77 ? 46.270 6.550 -59.150 1.00 91.50 77 ALA A C 1
ATOM 577 O O . ALA A 1 77 ? 46.187 6.103 -60.287 1.00 91.50 77 ALA A O 1
ATOM 578 N N . LEU A 1 78 ? 45.496 7.560 -58.742 1.00 90.31 78 LEU A N 1
ATOM 579 C CA . LEU A 1 78 ? 44.515 8.214 -59.613 1.00 90.31 78 LEU A CA 1
ATOM 580 C C . LEU A 1 78 ? 45.184 8.935 -60.791 1.00 90.31 78 LEU A C 1
ATOM 582 O O . LEU A 1 78 ? 44.765 8.763 -61.934 1.00 90.31 78 LEU A O 1
ATOM 586 N N . ALA A 1 79 ? 46.256 9.692 -60.540 1.00 89.81 79 ALA A N 1
ATOM 587 C CA . ALA A 1 79 ? 46.998 10.389 -61.589 1.00 89.81 79 ALA A CA 1
ATOM 588 C C . ALA A 1 79 ? 47.609 9.412 -62.606 1.00 89.81 79 ALA A C 1
ATOM 590 O O . ALA A 1 79 ? 47.535 9.637 -63.813 1.00 89.81 79 ALA A O 1
ATOM 591 N N . THR A 1 80 ? 48.166 8.295 -62.132 1.00 93.12 80 THR A N 1
ATOM 592 C CA . THR A 1 80 ? 48.706 7.242 -63.004 1.00 93.12 80 THR A CA 1
ATOM 593 C C . THR A 1 80 ? 47.612 6.469 -63.736 1.00 93.12 80 THR A C 1
ATOM 595 O O . THR A 1 80 ? 47.808 6.135 -64.902 1.00 93.12 80 THR A O 1
ATOM 598 N N . ALA A 1 81 ? 46.453 6.239 -63.114 1.00 90.19 81 ALA A N 1
ATOM 599 C CA . ALA A 1 81 ? 45.310 5.600 -63.760 1.00 90.19 81 ALA A CA 1
ATOM 600 C C . ALA A 1 81 ? 44.755 6.444 -64.916 1.00 90.19 81 ALA A C 1
ATOM 602 O O . ALA A 1 81 ? 44.459 5.897 -65.978 1.00 90.19 81 ALA A O 1
ATOM 603 N N . ILE A 1 82 ? 44.683 7.767 -64.738 1.00 87.94 82 ILE A N 1
ATOM 604 C CA . ILE A 1 82 ? 44.284 8.707 -65.795 1.00 87.94 82 ILE A CA 1
ATOM 605 C C . ILE A 1 82 ? 45.374 8.780 -66.870 1.00 87.94 82 ILE A C 1
ATOM 607 O O . ILE A 1 82 ? 45.090 8.616 -68.052 1.00 87.94 82 ILE A O 1
ATOM 611 N N . SER A 1 83 ? 46.636 8.971 -66.472 1.00 91.50 83 SER A N 1
ATOM 612 C CA . SER A 1 83 ? 47.750 9.158 -67.410 1.00 91.50 83 SER A CA 1
ATOM 613 C C . SER A 1 83 ? 48.026 7.932 -68.282 1.00 91.50 83 SER A C 1
ATOM 615 O O . SER A 1 83 ? 48.452 8.101 -69.421 1.00 91.50 83 SER A O 1
ATOM 617 N N . LYS A 1 84 ? 47.815 6.715 -67.764 1.00 91.31 84 LYS A N 1
ATOM 618 C CA . LYS A 1 84 ? 47.994 5.461 -68.515 1.00 91.31 84 LYS A CA 1
ATOM 619 C C . LYS A 1 84 ? 46.709 4.959 -69.184 1.00 91.31 84 LYS A C 1
ATOM 621 O O . LYS A 1 84 ? 46.740 3.893 -69.788 1.00 91.31 84 LYS A O 1
ATOM 626 N N . GLY A 1 85 ? 45.589 5.676 -69.058 1.00 84.50 85 GLY A N 1
ATOM 627 C CA . GLY A 1 85 ? 44.298 5.253 -69.612 1.00 84.50 85 GLY A CA 1
ATOM 628 C C . GLY A 1 85 ? 43.720 3.983 -68.976 1.00 84.50 85 GLY A C 1
ATOM 629 O O . GLY A 1 85 ? 42.878 3.332 -69.583 1.00 84.50 85 GLY A O 1
ATOM 630 N N . ILE A 1 86 ? 44.156 3.621 -67.761 1.00 87.88 86 ILE A N 1
ATOM 631 C CA . ILE A 1 86 ? 43.595 2.483 -67.004 1.00 87.88 86 ILE A CA 1
ATOM 632 C C . ILE A 1 86 ? 42.129 2.769 -66.640 1.00 87.88 86 ILE A C 1
ATOM 634 O O . ILE A 1 86 ? 41.323 1.850 -66.538 1.00 87.88 86 ILE A O 1
ATOM 638 N N . TYR A 1 87 ? 41.775 4.048 -66.485 1.00 87.69 87 TYR A N 1
ATOM 639 C CA . TYR A 1 87 ? 40.395 4.507 -66.373 1.00 87.69 87 TYR A CA 1
ATOM 640 C C . TYR A 1 87 ? 39.989 5.281 -67.633 1.00 87.69 87 TYR A C 1
ATOM 642 O O . TYR A 1 87 ? 40.541 6.346 -67.915 1.00 87.69 87 TYR A O 1
ATOM 650 N N . VAL A 1 88 ? 39.012 4.755 -68.378 1.00 87.50 88 VAL A N 1
ATOM 651 C CA . VAL A 1 88 ? 38.441 5.399 -69.569 1.00 87.50 88 VAL A CA 1
ATOM 652 C C . VAL A 1 88 ? 37.129 6.072 -69.187 1.00 87.50 88 VAL A C 1
ATOM 654 O O . VAL A 1 88 ? 36.213 5.427 -68.677 1.00 87.50 88 VAL A O 1
ATOM 657 N N . VAL A 1 89 ? 37.030 7.378 -69.444 1.00 87.88 89 VAL A N 1
ATOM 658 C CA . VAL A 1 89 ? 35.790 8.127 -69.226 1.00 87.88 89 VAL A CA 1
ATOM 659 C C . VAL A 1 89 ? 34.792 7.738 -70.314 1.00 87.88 89 VAL A C 1
ATOM 661 O O . VAL A 1 89 ? 34.888 8.206 -71.444 1.00 87.88 89 VAL A O 1
ATOM 664 N N . ASN A 1 90 ? 33.860 6.855 -69.961 1.00 89.94 90 ASN A N 1
ATOM 665 C CA . ASN A 1 90 ? 32.766 6.405 -70.819 1.00 89.94 90 ASN A CA 1
ATOM 666 C C . ASN A 1 90 ? 31.394 6.832 -70.256 1.00 89.94 90 ASN A C 1
ATOM 668 O O . ASN A 1 90 ? 31.312 7.433 -69.182 1.00 89.94 90 ASN A O 1
ATOM 672 N N . GLU A 1 91 ? 30.308 6.486 -70.946 1.00 87.81 91 GLU A N 1
ATOM 673 C CA . GLU A 1 91 ? 28.922 6.777 -70.548 1.00 87.81 91 GLU A CA 1
ATOM 674 C C . GLU A 1 91 ? 28.568 6.270 -69.132 1.00 87.81 91 GLU A C 1
ATOM 676 O O . GLU A 1 91 ? 27.892 6.958 -68.365 1.00 87.81 91 GLU A O 1
ATOM 681 N N . GLU A 1 92 ? 29.122 5.131 -68.709 1.00 89.56 92 GLU A N 1
ATOM 682 C CA . GLU A 1 92 ? 28.916 4.569 -67.364 1.00 89.56 92 GLU A CA 1
ATOM 683 C C . GLU A 1 92 ? 29.454 5.468 -66.239 1.00 89.56 92 GLU A C 1
ATOM 685 O O . GLU A 1 92 ? 28.978 5.410 -65.105 1.00 89.56 92 GLU A O 1
ATOM 690 N N . THR A 1 93 ? 30.405 6.360 -66.530 1.00 90.50 93 THR A N 1
ATOM 691 C CA . THR A 1 93 ? 30.961 7.274 -65.520 1.00 90.50 93 THR A CA 1
ATOM 692 C C . THR A 1 93 ? 29.953 8.329 -65.066 1.00 90.50 93 THR A C 1
ATOM 694 O O . THR A 1 93 ? 29.968 8.730 -63.902 1.00 90.50 93 THR A O 1
ATOM 697 N N . ILE A 1 94 ? 29.017 8.715 -65.941 1.00 90.56 94 ILE A N 1
ATOM 698 C CA . ILE A 1 94 ? 27.892 9.596 -65.598 1.00 90.56 94 ILE A CA 1
ATOM 699 C C . ILE A 1 94 ? 26.909 8.851 -64.688 1.00 90.56 94 ILE A C 1
ATOM 701 O O . ILE A 1 94 ? 26.428 9.416 -63.701 1.00 90.56 94 ILE A O 1
ATOM 705 N N . VAL A 1 95 ? 26.669 7.563 -64.956 1.00 94.06 95 VAL A N 1
ATOM 706 C CA . VAL A 1 95 ? 25.843 6.704 -64.095 1.00 94.06 95 VAL A CA 1
ATOM 707 C C . VAL A 1 95 ? 26.478 6.581 -62.708 1.00 94.06 95 VAL A C 1
ATOM 709 O O . VAL A 1 95 ? 25.808 6.857 -61.712 1.00 94.06 95 VAL A O 1
ATOM 712 N N . VAL A 1 96 ? 27.780 6.287 -62.623 1.00 94.12 96 VAL A N 1
ATOM 713 C CA . VAL A 1 96 ? 28.523 6.218 -61.351 1.00 94.12 96 VAL A CA 1
ATOM 714 C C . VAL A 1 96 ? 28.493 7.557 -60.609 1.00 94.12 96 VAL A C 1
ATOM 716 O O . VAL A 1 96 ? 28.223 7.579 -59.408 1.00 94.12 96 VAL A O 1
ATOM 719 N N . ALA A 1 97 ? 28.702 8.682 -61.297 1.00 92.38 97 ALA A N 1
ATOM 720 C CA . ALA A 1 97 ? 28.641 10.007 -60.682 1.00 92.38 97 ALA A CA 1
ATOM 721 C C . ALA A 1 97 ? 27.244 10.319 -60.113 1.00 92.38 97 ALA A C 1
ATOM 723 O O . ALA A 1 97 ? 27.132 10.820 -58.993 1.00 92.38 97 ALA A O 1
ATOM 724 N N . SER A 1 98 ? 26.176 9.974 -60.842 1.00 93.06 98 SER A N 1
ATOM 725 C CA . SER A 1 98 ? 24.797 10.151 -60.370 1.00 93.06 98 SER A CA 1
ATOM 726 C C . SER A 1 98 ? 24.466 9.246 -59.177 1.00 93.06 98 SER A C 1
ATOM 728 O O . SER A 1 98 ? 23.834 9.696 -58.220 1.00 93.06 98 SER A O 1
ATOM 730 N N . PHE A 1 99 ? 24.963 8.006 -59.176 1.00 95.00 99 PHE A N 1
ATOM 731 C CA . PHE A 1 99 ? 24.785 7.057 -58.081 1.00 95.00 99 PHE A CA 1
ATOM 732 C C . PHE A 1 99 ? 25.527 7.506 -56.817 1.00 95.00 99 PHE A C 1
ATOM 734 O O . PHE A 1 99 ? 24.946 7.502 -55.735 1.00 95.00 99 PHE A O 1
ATOM 741 N N . LEU A 1 100 ? 26.772 7.977 -56.943 1.00 95.12 100 LEU A N 1
ATOM 742 C CA . LEU A 1 100 ? 27.522 8.559 -55.826 1.00 95.12 100 LEU A CA 1
ATOM 743 C C . LEU A 1 100 ? 26.861 9.839 -55.298 1.00 95.12 100 LEU A C 1
ATOM 745 O O . LEU A 1 100 ? 26.805 10.043 -54.085 1.00 95.12 100 LEU A O 1
ATOM 749 N N . GLY A 1 101 ? 26.309 10.675 -56.183 1.00 92.81 101 GLY A N 1
ATOM 750 C CA . GLY A 1 101 ? 25.517 11.844 -55.797 1.00 92.81 101 GLY A CA 1
ATOM 751 C C . GLY A 1 101 ? 24.274 11.460 -54.990 1.00 92.81 101 GLY A C 1
ATOM 752 O O . GLY A 1 101 ? 24.021 12.025 -53.925 1.00 92.81 101 GLY A O 1
ATOM 753 N N . LEU A 1 102 ? 23.544 10.440 -55.445 1.00 93.25 102 LEU A N 1
ATOM 754 C CA . LEU A 1 102 ? 22.387 9.888 -54.743 1.00 93.25 102 LEU A CA 1
ATOM 755 C C . LEU A 1 102 ? 22.792 9.304 -53.382 1.00 93.25 102 LEU A C 1
ATOM 757 O O . LEU A 1 102 ? 22.188 9.654 -52.370 1.00 93.25 102 LEU A O 1
ATOM 761 N N . LEU A 1 103 ? 23.856 8.500 -53.316 1.00 93.44 103 LEU A N 1
ATOM 762 C CA . LEU A 1 103 ? 24.388 7.974 -52.056 1.00 93.44 103 LEU A CA 1
ATOM 763 C C . LEU A 1 103 ? 24.822 9.081 -51.089 1.00 93.44 103 LEU A C 1
ATOM 765 O O . LEU A 1 103 ? 24.623 8.937 -49.887 1.00 93.44 103 LEU A O 1
ATOM 769 N N . GLY A 1 104 ? 25.361 10.200 -51.579 1.00 91.50 104 GLY A N 1
ATOM 770 C CA . GLY A 1 104 ? 25.679 11.363 -50.745 1.00 91.50 104 GLY A CA 1
ATOM 771 C C . GLY A 1 104 ? 24.435 11.985 -50.099 1.00 91.50 104 GLY A C 1
ATOM 772 O O . GLY A 1 104 ? 24.423 12.289 -48.900 1.00 91.50 104 GLY A O 1
ATOM 773 N N . VAL A 1 105 ? 23.350 12.118 -50.865 1.00 90.31 105 VAL A N 1
ATOM 774 C CA . VAL A 1 105 ? 22.064 12.621 -50.358 1.00 90.31 105 VAL A CA 1
ATOM 775 C C . VAL A 1 105 ? 21.435 11.628 -49.369 1.00 90.31 105 VAL A C 1
ATOM 777 O O . VAL A 1 105 ? 21.051 12.021 -48.265 1.00 90.31 105 VAL A O 1
ATOM 780 N N . PHE A 1 106 ? 21.407 10.331 -49.688 1.00 91.06 106 PHE A N 1
ATOM 781 C CA . PHE A 1 106 ? 20.921 9.288 -48.774 1.00 91.06 106 PHE A CA 1
ATOM 782 C C . PHE A 1 106 ? 21.787 9.147 -47.516 1.00 91.06 106 PHE A C 1
ATOM 784 O O . PHE A 1 106 ? 21.260 8.955 -46.423 1.00 91.06 106 PHE A O 1
ATOM 791 N N . GLY A 1 107 ? 23.104 9.307 -47.627 1.00 89.81 107 GLY A N 1
ATOM 792 C CA . GLY A 1 107 ? 24.022 9.243 -46.494 1.00 89.81 107 GLY A CA 1
ATOM 793 C C . GLY A 1 107 ? 23.819 10.382 -45.494 1.00 89.81 107 GLY A C 1
ATOM 794 O O . GLY A 1 107 ? 24.059 10.210 -44.299 1.00 89.81 107 GLY A O 1
ATOM 795 N N . THR A 1 108 ? 23.335 11.542 -45.941 1.00 87.31 108 THR A N 1
ATOM 796 C CA . THR A 1 108 ? 23.068 12.683 -45.052 1.00 87.31 108 THR A CA 1
ATOM 797 C C . THR A 1 108 ? 21.648 12.673 -44.490 1.00 87.31 108 THR A C 1
ATOM 799 O O . THR A 1 108 ? 21.484 12.828 -43.277 1.00 87.31 108 THR A O 1
ATOM 802 N N . LEU A 1 109 ? 20.633 12.462 -45.334 1.00 88.50 109 LEU A N 1
ATOM 803 C CA . LEU A 1 109 ? 19.222 12.463 -44.929 1.00 88.50 109 LEU A CA 1
ATOM 804 C C . LEU A 1 109 ? 18.797 11.127 -44.312 1.00 88.50 109 LEU A C 1
ATOM 806 O O . LEU A 1 109 ? 18.231 11.100 -43.219 1.00 88.50 109 LEU A O 1
ATOM 810 N N . GLY A 1 110 ? 19.127 10.018 -44.971 1.00 90.88 110 GLY A N 1
ATOM 811 C CA . GLY A 1 110 ? 18.782 8.670 -44.522 1.00 90.88 110 GLY A CA 1
ATOM 812 C C . GLY A 1 110 ? 19.445 8.305 -43.198 1.00 90.88 110 GLY A C 1
ATOM 813 O O . GLY A 1 110 ? 18.791 7.730 -42.335 1.00 90.88 110 GLY A O 1
ATOM 814 N N . ARG A 1 111 ? 20.700 8.723 -42.971 1.00 90.50 111 ARG A N 1
ATOM 815 C CA . ARG A 1 111 ? 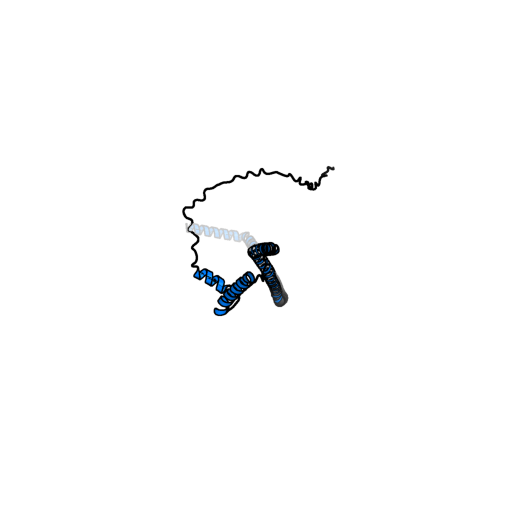21.393 8.477 -41.692 1.00 90.50 111 ARG A CA 1
ATOM 816 C C . ARG A 1 111 ? 20.680 9.120 -40.504 1.00 90.50 111 ARG A C 1
ATOM 818 O O . ARG A 1 111 ? 20.558 8.489 -39.463 1.00 90.50 111 ARG A O 1
ATOM 825 N N . LYS A 1 112 ? 20.211 10.365 -40.641 1.00 91.06 112 LYS A N 1
ATOM 826 C CA . LYS A 1 112 ? 19.497 11.047 -39.550 1.00 91.06 112 LYS A CA 1
ATOM 827 C C . LYS A 1 112 ? 18.162 10.367 -39.252 1.00 91.06 112 LYS A C 1
ATOM 829 O O . LYS A 1 112 ? 17.901 10.055 -38.098 1.00 91.06 112 LYS A O 1
ATOM 834 N N . ALA A 1 113 ? 17.376 10.088 -40.292 1.00 91.19 113 ALA A N 1
ATOM 835 C CA . ALA A 1 113 ? 16.083 9.425 -40.150 1.00 91.19 113 ALA A CA 1
ATOM 836 C C . ALA A 1 113 ? 16.214 8.011 -39.558 1.00 91.19 113 ALA A C 1
ATOM 838 O O . ALA A 1 113 ? 15.431 7.629 -38.692 1.00 91.19 113 ALA A O 1
ATOM 839 N N . TYR A 1 114 ? 17.226 7.249 -39.985 1.00 94.12 114 TYR A N 1
ATOM 840 C CA . TYR A 1 114 ? 17.487 5.913 -39.455 1.00 94.12 114 TYR A CA 1
ATOM 841 C C . TYR A 1 114 ? 17.925 5.948 -37.989 1.00 94.12 114 TYR A C 1
ATOM 843 O O . TYR A 1 114 ? 17.416 5.167 -37.191 1.00 94.12 114 TYR A O 1
ATOM 851 N N . ASN A 1 115 ? 18.825 6.864 -37.620 1.00 94.88 115 ASN A N 1
ATOM 852 C CA . ASN A 1 115 ? 19.267 7.000 -36.233 1.00 94.88 115 ASN A CA 1
ATOM 853 C C . ASN A 1 115 ? 18.098 7.365 -35.311 1.00 94.88 115 ASN A C 1
ATOM 855 O O . ASN A 1 115 ? 17.898 6.699 -34.306 1.00 94.88 115 ASN A O 1
ATOM 859 N N . GLU A 1 116 ? 17.272 8.344 -35.689 1.00 95.06 116 GLU A N 1
ATOM 860 C CA . GLU A 1 116 ? 16.100 8.735 -34.895 1.00 95.06 116 GLU A CA 1
ATOM 861 C C . GLU A 1 116 ? 15.089 7.585 -34.754 1.00 95.06 116 GLU A C 1
ATOM 863 O O . GLU A 1 116 ? 14.570 7.327 -33.666 1.00 95.06 116 GLU A O 1
ATOM 868 N N . TRP A 1 117 ? 14.833 6.851 -35.840 1.00 96.06 117 TRP A N 1
ATOM 869 C CA . TRP A 1 117 ? 13.965 5.674 -35.811 1.00 96.06 117 TRP A CA 1
ATOM 870 C C . TRP A 1 117 ? 14.529 4.557 -34.918 1.00 96.06 117 TRP A C 1
ATOM 872 O O . TRP A 1 117 ? 13.786 3.951 -34.137 1.00 96.06 117 TRP A O 1
ATOM 882 N N . SER A 1 118 ? 15.838 4.309 -35.002 1.00 97.19 118 SER A N 1
ATOM 883 C CA . SER A 1 118 ? 16.544 3.325 -34.183 1.00 97.19 118 SER A CA 1
ATOM 884 C C . SER A 1 118 ? 16.480 3.701 -32.705 1.00 97.19 118 SER A C 1
ATOM 886 O O . SER A 1 118 ? 16.036 2.896 -31.888 1.00 97.19 118 SER A O 1
ATOM 888 N N . ASP A 1 119 ? 16.829 4.941 -32.360 1.00 97.69 119 ASP A N 1
ATOM 889 C CA . ASP A 1 119 ? 16.804 5.443 -30.986 1.00 97.69 119 ASP A CA 1
ATOM 890 C C . ASP A 1 119 ? 15.389 5.370 -30.401 1.00 97.69 119 ASP A C 1
ATOM 892 O O . ASP A 1 119 ? 15.194 4.907 -29.276 1.00 97.69 119 ASP A O 1
ATOM 896 N N . LYS A 1 120 ? 14.365 5.744 -31.178 1.00 97.88 120 LYS A N 1
ATOM 897 C CA . LYS A 1 120 ? 12.963 5.631 -30.756 1.00 97.88 120 LYS A CA 1
ATOM 898 C C . LYS A 1 120 ? 12.559 4.183 -30.478 1.00 97.88 120 LYS A C 1
ATOM 900 O O . LYS A 1 120 ? 11.866 3.921 -29.496 1.00 97.88 120 LYS A O 1
ATOM 905 N N . THR A 1 121 ? 12.985 3.248 -31.321 1.00 97.31 121 THR A N 1
ATOM 906 C CA . THR A 1 121 ? 12.668 1.823 -31.168 1.00 97.31 121 THR A CA 1
ATOM 907 C C . THR A 1 121 ? 13.355 1.235 -29.938 1.00 97.31 121 THR A C 1
ATOM 909 O O . THR A 1 121 ? 12.702 0.572 -29.132 1.00 97.31 121 THR A O 1
ATOM 912 N N . ILE A 1 122 ? 14.641 1.542 -29.747 1.00 97.81 122 ILE A N 1
ATOM 913 C CA . ILE A 1 122 ? 15.416 1.126 -28.572 1.00 97.81 122 ILE A CA 1
ATOM 914 C C . ILE A 1 122 ? 14.768 1.667 -27.295 1.00 97.81 122 ILE A C 1
ATOM 916 O O . ILE A 1 122 ? 14.507 0.901 -26.368 1.00 97.81 122 ILE A O 1
ATOM 920 N N . ASN A 1 123 ? 14.431 2.958 -27.268 1.00 98.12 123 ASN A N 1
ATOM 921 C CA . ASN A 1 123 ? 13.791 3.588 -26.115 1.00 98.12 123 ASN A CA 1
ATOM 922 C C . ASN A 1 123 ? 12.407 2.999 -25.820 1.00 98.12 123 ASN A C 1
ATOM 924 O O . ASN A 1 123 ? 12.062 2.805 -24.657 1.00 98.12 123 ASN A O 1
ATOM 928 N N . ASN A 1 124 ? 11.621 2.669 -26.847 1.00 98.19 124 ASN A N 1
ATOM 929 C CA . ASN A 1 124 ? 10.321 2.030 -26.659 1.00 98.19 124 ASN A CA 1
ATOM 930 C C . ASN A 1 124 ? 10.458 0.638 -26.022 1.00 98.19 124 ASN A C 1
ATOM 932 O O . ASN A 1 124 ? 9.765 0.331 -25.055 1.00 98.19 124 ASN A O 1
ATOM 936 N N . ILE A 1 125 ? 11.385 -0.185 -26.521 1.00 98.12 125 ILE A N 1
ATOM 937 C CA . ILE A 1 125 ? 11.652 -1.519 -25.964 1.00 98.12 125 ILE A CA 1
ATOM 938 C C . ILE A 1 125 ? 12.161 -1.404 -24.523 1.00 98.12 125 ILE A C 1
ATOM 940 O O . ILE A 1 125 ? 11.672 -2.111 -23.641 1.00 98.12 125 ILE A O 1
ATOM 944 N N . ALA A 1 126 ? 13.097 -0.488 -24.265 1.00 98.12 126 ALA A N 1
ATOM 945 C CA . ALA A 1 126 ? 13.621 -0.242 -22.926 1.00 98.12 126 ALA A CA 1
ATOM 946 C C . ALA A 1 126 ? 12.512 0.187 -21.952 1.00 98.12 126 ALA A C 1
ATOM 948 O O . ALA A 1 126 ? 12.435 -0.339 -20.843 1.00 98.12 126 ALA A O 1
ATOM 949 N N . ASN A 1 127 ? 11.614 1.078 -22.381 1.00 98.19 127 ASN A N 1
ATOM 950 C CA . ASN A 1 127 ? 10.497 1.544 -21.564 1.00 98.19 127 ASN A CA 1
ATOM 951 C C . ASN A 1 127 ? 9.488 0.423 -21.256 1.00 98.19 127 ASN A C 1
ATOM 953 O O . ASN A 1 127 ? 9.058 0.278 -20.113 1.00 98.19 127 ASN A O 1
ATOM 957 N N . ILE A 1 128 ? 9.154 -0.426 -22.236 1.00 98.19 128 ILE A N 1
ATOM 958 C CA . ILE A 1 128 ? 8.285 -1.595 -22.013 1.00 98.19 128 ILE A CA 1
ATOM 959 C C . ILE A 1 128 ? 8.917 -2.553 -20.996 1.00 98.19 128 ILE A C 1
ATOM 961 O O . ILE A 1 128 ? 8.236 -3.001 -20.072 1.00 98.19 128 ILE A O 1
ATOM 965 N N . LEU A 1 129 ? 10.218 -2.840 -21.120 1.00 98.00 129 LEU A N 1
ATOM 966 C CA . LEU A 1 129 ? 10.928 -3.696 -20.166 1.00 98.00 129 LEU A CA 1
ATOM 967 C C . LEU A 1 129 ? 10.974 -3.080 -18.762 1.00 98.00 129 LEU A C 1
ATOM 969 O O . LEU A 1 129 ? 10.789 -3.795 -17.777 1.00 98.00 129 LEU A O 1
ATOM 973 N N . GLU A 1 130 ? 11.215 -1.773 -18.652 1.00 97.88 130 GLU A N 1
ATOM 974 C CA . GLU A 1 130 ? 11.217 -1.058 -17.373 1.00 97.88 130 GLU A CA 1
ATOM 975 C C . GLU A 1 130 ? 9.831 -1.084 -16.721 1.00 97.88 130 GLU A C 1
ATOM 977 O O . GLU A 1 130 ? 9.697 -1.508 -15.574 1.00 97.88 130 GLU A O 1
ATOM 982 N N . THR A 1 131 ? 8.791 -0.737 -17.481 1.00 98.00 131 THR A N 1
ATOM 983 C CA . THR A 1 131 ? 7.395 -0.730 -17.026 1.00 98.00 131 THR A CA 1
ATOM 984 C C . THR A 1 131 ? 6.945 -2.125 -16.604 1.00 98.00 131 THR A C 1
ATOM 986 O O . THR A 1 131 ? 6.340 -2.287 -15.548 1.00 98.00 131 THR A O 1
ATOM 989 N N . SER A 1 132 ? 7.292 -3.162 -17.372 1.00 98.00 132 SER A N 1
ATOM 990 C CA . SER A 1 132 ? 6.984 -4.549 -17.013 1.00 98.00 132 SER A CA 1
ATOM 991 C C . SER A 1 132 ? 7.690 -4.975 -15.727 1.00 98.00 132 SER A C 1
ATOM 993 O O . SER A 1 132 ? 7.098 -5.680 -14.909 1.00 98.00 132 SER A O 1
ATOM 995 N N . ARG A 1 133 ? 8.945 -4.557 -15.522 1.00 97.81 133 ARG A N 1
ATOM 996 C CA . ARG A 1 133 ? 9.701 -4.882 -14.307 1.00 97.81 133 ARG A CA 1
ATOM 997 C C . ARG A 1 133 ? 9.115 -4.180 -13.089 1.00 97.81 133 ARG A C 1
ATOM 999 O O . ARG A 1 133 ? 8.987 -4.800 -12.036 1.00 97.81 133 ARG A O 1
ATOM 1006 N N . GLN A 1 134 ? 8.752 -2.908 -13.229 1.00 97.94 134 GLN A N 1
ATOM 1007 C CA . GLN A 1 134 ? 8.102 -2.134 -12.174 1.00 97.94 134 GLN A CA 1
ATOM 1008 C C . GLN A 1 134 ? 6.710 -2.683 -11.855 1.00 97.94 134 GLN A C 1
ATOM 1010 O O . GLN A 1 134 ? 6.409 -2.894 -10.685 1.00 97.94 134 GLN A O 1
ATOM 1015 N N . GLY A 1 135 ? 5.910 -3.015 -12.871 1.00 97.81 135 GLY A N 1
ATOM 1016 C CA . GLY A 1 135 ? 4.604 -3.653 -12.702 1.00 97.81 135 GLY A CA 1
ATOM 1017 C C . GLY A 1 135 ? 4.698 -4.997 -11.978 1.00 97.81 135 GLY A C 1
ATOM 1018 O O . GLY A 1 135 ? 3.944 -5.242 -11.041 1.00 97.81 135 GLY A O 1
ATOM 1019 N N . HIS A 1 136 ? 5.675 -5.841 -12.331 1.00 98.00 136 HIS A N 1
ATOM 1020 C CA . HIS A 1 136 ? 5.893 -7.117 -11.643 1.00 98.00 136 HIS A CA 1
ATOM 1021 C C . HIS A 1 136 ? 6.343 -6.932 -10.187 1.00 98.00 136 HIS A C 1
ATOM 1023 O O . HIS A 1 136 ? 5.817 -7.593 -9.293 1.00 98.00 136 HIS A O 1
ATOM 1029 N N . LYS A 1 137 ? 7.269 -5.998 -9.922 1.00 97.94 137 LYS A N 1
ATOM 1030 C CA . LYS A 1 137 ? 7.673 -5.649 -8.550 1.00 97.94 137 LYS A CA 1
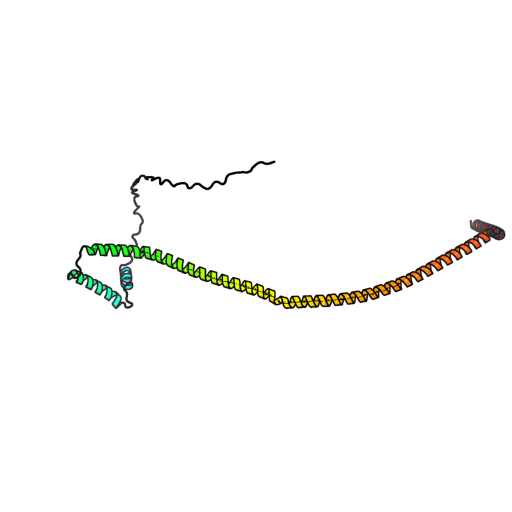ATOM 1031 C C . LYS A 1 137 ? 6.499 -5.102 -7.734 1.00 97.94 137 LYS A C 1
ATOM 1033 O O . LYS A 1 137 ? 6.350 -5.492 -6.583 1.00 97.94 137 LYS A O 1
ATOM 1038 N N . GLY A 1 138 ? 5.663 -4.251 -8.328 1.00 97.75 138 GLY A N 1
ATOM 1039 C CA . GLY A 1 138 ? 4.457 -3.715 -7.698 1.00 97.75 138 GLY A CA 1
ATOM 1040 C C . GLY A 1 138 ? 3.458 -4.811 -7.331 1.00 97.75 138 GLY A C 1
ATOM 1041 O O . GLY A 1 138 ? 3.033 -4.879 -6.184 1.00 97.75 138 GLY A O 1
ATOM 1042 N N . ALA A 1 139 ? 3.169 -5.727 -8.259 1.00 97.69 139 ALA A N 1
ATOM 1043 C CA . ALA A 1 139 ? 2.271 -6.856 -8.014 1.00 97.69 139 ALA A CA 1
ATOM 1044 C C . ALA A 1 139 ? 2.800 -7.815 -6.930 1.00 97.69 139 ALA A C 1
ATOM 1046 O O . ALA A 1 139 ? 2.035 -8.300 -6.096 1.00 97.69 139 ALA A O 1
ATOM 1047 N N . ILE A 1 140 ? 4.114 -8.079 -6.905 1.00 97.75 140 ILE A N 1
ATOM 1048 C CA . ILE A 1 140 ? 4.734 -8.865 -5.827 1.00 97.75 140 ILE A CA 1
ATOM 1049 C C . ILE A 1 140 ? 4.615 -8.127 -4.493 1.00 97.75 140 ILE A C 1
ATOM 1051 O O . ILE A 1 140 ? 4.264 -8.748 -3.494 1.00 97.75 140 ILE A O 1
ATOM 1055 N N . GLN A 1 141 ? 4.873 -6.820 -4.466 1.00 97.44 141 GLN A N 1
ATOM 1056 C CA . GLN A 1 141 ? 4.779 -6.027 -3.245 1.00 97.44 141 GLN A CA 1
ATOM 1057 C C . GLN A 1 141 ? 3.351 -6.009 -2.687 1.00 97.44 141 GLN A C 1
ATOM 1059 O O . GLN A 1 141 ? 3.168 -6.188 -1.486 1.00 97.44 141 GLN A O 1
ATOM 1064 N N . GLU A 1 142 ? 2.344 -5.850 -3.547 1.00 97.31 142 GLU A N 1
ATOM 1065 C CA . GLU A 1 142 ? 0.930 -5.919 -3.169 1.00 97.31 142 GLU A CA 1
ATOM 1066 C C . GLU A 1 142 ? 0.585 -7.290 -2.574 1.00 97.31 142 GLU A C 1
ATOM 1068 O O . GLU A 1 142 ? -0.023 -7.377 -1.507 1.00 97.31 142 GLU A O 1
ATOM 1073 N N . ARG A 1 143 ? 1.054 -8.375 -3.201 1.00 95.06 143 ARG A N 1
ATOM 1074 C CA . ARG A 1 143 ? 0.860 -9.732 -2.679 1.00 95.06 143 ARG A CA 1
ATOM 1075 C C . ARG A 1 143 ? 1.556 -9.944 -1.336 1.00 95.06 143 ARG A C 1
ATOM 1077 O O . ARG A 1 143 ? 0.996 -10.609 -0.470 1.00 95.06 143 ARG A O 1
ATOM 1084 N N . ILE A 1 144 ? 2.758 -9.397 -1.152 1.00 96.25 144 ILE A N 1
ATOM 1085 C CA . ILE A 1 144 ? 3.468 -9.446 0.132 1.00 96.25 144 ILE A CA 1
ATOM 1086 C C . ILE A 1 144 ? 2.652 -8.713 1.195 1.00 96.25 144 ILE A C 1
ATOM 1088 O O . ILE A 1 144 ? 2.409 -9.289 2.243 1.00 96.25 144 ILE A O 1
ATOM 1092 N N . GLN A 1 145 ? 2.157 -7.505 0.913 1.00 94.94 145 GLN A N 1
ATOM 1093 C CA . GLN A 1 145 ? 1.321 -6.752 1.856 1.00 94.94 145 GLN A CA 1
ATOM 1094 C C . GLN A 1 145 ? 0.043 -7.512 2.234 1.00 94.94 145 GLN A C 1
ATOM 1096 O O . GLN A 1 145 ? -0.304 -7.572 3.413 1.00 94.94 145 GLN A O 1
ATOM 1101 N N . GLN A 1 146 ? -0.623 -8.142 1.261 1.00 94.25 146 GLN A N 1
ATOM 1102 C CA . GLN A 1 146 ? -1.795 -8.984 1.515 1.00 94.25 146 GLN A CA 1
ATOM 1103 C C . GLN A 1 146 ? -1.457 -10.181 2.413 1.00 94.25 146 GLN A C 1
ATOM 1105 O O . GLN A 1 146 ? -2.187 -10.455 3.358 1.00 94.25 146 GLN A O 1
ATOM 1110 N N . VAL A 1 147 ? -0.348 -10.882 2.154 1.00 93.44 147 VAL A N 1
ATOM 1111 C CA . VAL A 1 147 ? 0.071 -12.039 2.967 1.00 93.44 147 VAL A CA 1
ATOM 1112 C C . VAL A 1 147 ? 0.541 -11.612 4.359 1.00 93.44 147 VAL A C 1
ATOM 1114 O O . VAL A 1 147 ? 0.221 -12.288 5.330 1.00 93.44 147 VAL A O 1
ATOM 1117 N N . THR A 1 148 ? 1.239 -10.484 4.484 1.00 92.38 148 THR A N 1
ATOM 1118 C CA . THR A 1 148 ? 1.643 -9.922 5.780 1.00 92.38 148 THR A CA 1
ATOM 1119 C C . THR A 1 148 ? 0.425 -9.558 6.625 1.00 92.38 148 THR A C 1
ATOM 1121 O O . THR A 1 148 ? 0.398 -9.898 7.799 1.00 92.38 148 THR A O 1
ATOM 1124 N N . GLY A 1 149 ? -0.627 -8.976 6.039 1.00 86.38 149 GLY A N 1
ATOM 1125 C CA . GLY A 1 149 ? -1.880 -8.725 6.762 1.00 86.38 149 GLY A CA 1
ATOM 1126 C C . GLY A 1 149 ? -2.596 -9.998 7.239 1.00 86.38 149 GLY A C 1
ATOM 1127 O O . GLY A 1 149 ? -3.380 -9.942 8.181 1.00 86.38 149 GLY A O 1
ATOM 1128 N N . LEU A 1 150 ? -2.320 -11.150 6.619 1.00 87.69 150 LEU A N 1
ATOM 1129 C CA . LEU A 1 150 ? -2.855 -12.449 7.039 1.00 87.69 150 LEU A CA 1
ATOM 1130 C C . LEU A 1 150 ? -1.981 -13.155 8.088 1.00 87.69 150 LEU A C 1
ATOM 1132 O O . LEU A 1 150 ? -2.441 -14.122 8.693 1.00 87.69 150 LEU A O 1
ATOM 1136 N N . GLN A 1 151 ? -0.747 -12.696 8.319 1.00 89.75 151 GLN A N 1
ATOM 1137 C CA . GLN A 1 151 ? 0.158 -13.292 9.305 1.00 89.75 151 GLN A CA 1
ATOM 1138 C C . GLN A 1 151 ? -0.383 -13.146 10.736 1.00 89.75 151 GLN A C 1
ATOM 1140 O O . GLN A 1 151 ? -0.258 -14.070 11.534 1.00 89.75 151 GLN A O 1
ATOM 1145 N N . ASP A 1 152 ? -1.074 -12.041 11.021 1.00 90.00 152 ASP A N 1
ATOM 1146 C CA . ASP A 1 152 ? -1.596 -11.722 12.357 1.00 90.00 152 ASP A CA 1
ATOM 1147 C C . ASP A 1 152 ? -2.918 -12.447 12.693 1.00 90.00 152 ASP A C 1
ATOM 1149 O O . ASP A 1 152 ? -3.457 -12.310 13.793 1.00 90.00 152 ASP A O 1
ATOM 1153 N N . VAL A 1 153 ? -3.469 -13.246 11.769 1.00 91.75 153 VAL A N 1
ATOM 1154 C CA . VAL A 1 153 ? -4.762 -13.932 11.962 1.00 91.75 153 VAL A CA 1
ATOM 1155 C C . VAL A 1 153 ? -4.690 -14.985 13.072 1.00 91.75 153 VAL A C 1
ATOM 1157 O O . VAL A 1 153 ? -5.686 -15.214 13.764 1.00 91.75 153 VAL A O 1
ATOM 1160 N N . GLU A 1 154 ? -3.528 -15.607 13.288 1.00 90.38 154 GLU A N 1
ATOM 1161 C CA . GLU A 1 154 ? -3.334 -16.557 14.389 1.00 90.38 154 GLU A CA 1
ATOM 1162 C C . GLU A 1 154 ? -3.503 -15.869 15.750 1.00 90.38 154 GLU A C 1
ATOM 1164 O O . GLU A 1 154 ? -4.236 -16.364 16.610 1.00 90.38 154 GLU A O 1
ATOM 1169 N N . ASP A 1 155 ? -2.885 -14.702 15.930 1.00 92.25 155 ASP A N 1
ATOM 1170 C CA . ASP A 1 155 ? -2.938 -13.960 17.187 1.00 92.25 155 ASP A CA 1
ATOM 1171 C C . ASP A 1 155 ? -4.328 -13.369 17.432 1.00 92.25 155 ASP A C 1
ATOM 1173 O O . ASP A 1 155 ? -4.860 -13.508 18.534 1.00 92.25 155 ASP A O 1
ATOM 1177 N N . VAL A 1 156 ? -4.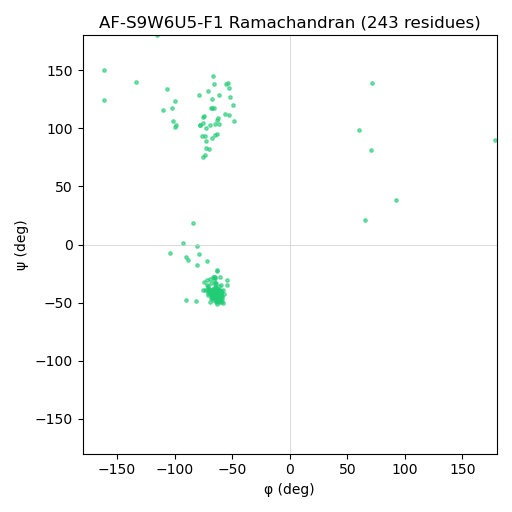985 -12.824 16.401 1.00 93.44 156 VAL A N 1
ATOM 1178 C CA . VAL A 1 156 ? -6.385 -12.369 16.502 1.00 93.44 156 VAL A CA 1
ATOM 1179 C C . VAL A 1 156 ? -7.314 -13.523 16.886 1.00 93.44 156 VAL A C 1
ATOM 1181 O O . VAL A 1 156 ? -8.203 -13.353 17.721 1.00 93.44 156 VAL A O 1
ATOM 1184 N N . THR A 1 157 ? -7.097 -14.717 16.329 1.00 94.12 157 THR A N 1
ATOM 1185 C CA . THR A 1 157 ? -7.907 -15.897 16.661 1.00 94.12 157 THR A CA 1
ATOM 1186 C C . THR A 1 157 ? -7.672 -16.346 18.103 1.00 94.12 157 THR A C 1
ATOM 1188 O O . THR A 1 157 ? -8.635 -16.639 18.813 1.00 94.12 157 THR A O 1
ATOM 1191 N N . LYS A 1 158 ? -6.419 -16.351 18.583 1.00 95.81 158 LYS A N 1
ATOM 1192 C CA . LYS A 1 158 ? -6.110 -16.622 19.998 1.00 95.81 158 LYS A CA 1
ATOM 1193 C C . LYS A 1 158 ? -6.797 -15.617 20.915 1.00 95.81 158 LYS A C 1
ATOM 1195 O O . LYS A 1 158 ? -7.426 -16.044 21.879 1.00 95.81 158 LYS A O 1
ATOM 1200 N N . VAL A 1 159 ? -6.734 -14.325 20.583 1.00 97.12 159 VAL A N 1
ATOM 1201 C CA . VAL A 1 159 ? -7.412 -13.260 21.334 1.00 97.12 159 VAL A CA 1
ATOM 1202 C C . VAL A 1 159 ? -8.920 -13.508 21.383 1.00 97.12 159 VAL A C 1
ATOM 1204 O O . VAL A 1 159 ? -9.510 -13.446 22.456 1.00 97.12 159 VAL A O 1
ATOM 1207 N N . LEU A 1 160 ? -9.545 -13.881 20.263 1.00 96.88 160 LEU A N 1
ATOM 1208 C CA . LEU A 1 160 ? -10.979 -14.182 20.221 1.00 96.88 160 LEU A CA 1
ATOM 1209 C C . LEU A 1 160 ? -11.354 -15.344 21.160 1.00 96.88 160 LEU A C 1
ATOM 1211 O O . LEU A 1 160 ? -12.350 -15.267 21.883 1.00 96.88 160 LEU A O 1
ATOM 1215 N N . PHE A 1 161 ? -10.539 -16.404 21.195 1.00 97.06 161 PHE A N 1
ATOM 1216 C CA . PHE A 1 161 ? -10.744 -17.532 22.108 1.00 97.06 161 PHE A CA 1
ATOM 1217 C C . PHE A 1 161 ? -10.492 -17.163 23.573 1.00 97.06 161 PHE A C 1
ATOM 1219 O O . PHE A 1 161 ? -11.241 -17.610 24.445 1.00 97.06 161 PHE A O 1
ATOM 1226 N N . THR A 1 162 ? -9.476 -16.349 23.869 1.00 97.50 162 THR A N 1
ATOM 1227 C CA . THR A 1 162 ? -9.232 -15.878 25.239 1.00 97.50 162 THR A CA 1
ATOM 1228 C C . THR A 1 162 ? -10.359 -14.975 25.715 1.00 97.50 162 THR A C 1
ATOM 1230 O O . THR A 1 162 ? -10.871 -15.205 26.805 1.00 97.50 162 THR A O 1
ATOM 1233 N N . THR A 1 163 ? -10.829 -14.042 24.881 1.00 97.94 163 THR A N 1
ATOM 1234 C CA . THR A 1 163 ? -11.974 -13.180 25.199 1.00 97.94 163 THR A CA 1
ATOM 1235 C C . THR A 1 163 ? -13.224 -14.017 25.441 1.00 97.94 163 THR A C 1
ATOM 1237 O O . THR A 1 163 ? -13.878 -13.827 26.455 1.00 97.94 163 THR A O 1
ATOM 1240 N N . SER A 1 164 ? -13.522 -15.005 24.590 1.00 97.38 164 SER A N 1
ATOM 1241 C CA . SER A 1 164 ? -14.673 -15.894 24.802 1.00 97.38 164 SER A CA 1
ATOM 1242 C C . SER A 1 164 ? -14.590 -16.661 26.130 1.00 97.38 164 SER A C 1
ATOM 1244 O O . SER A 1 164 ? -15.593 -16.79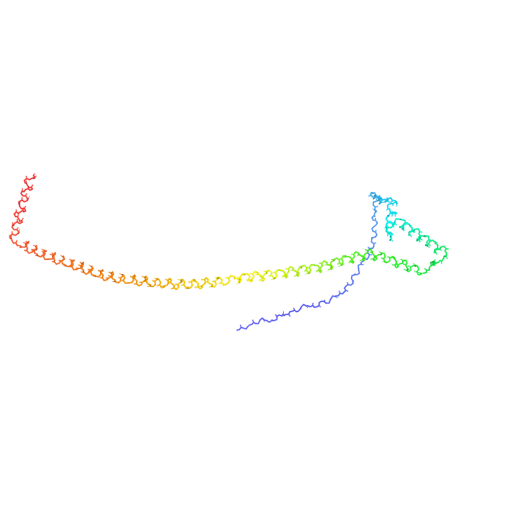0 26.833 1.00 97.38 164 SER A O 1
ATOM 1246 N N . LYS A 1 165 ? -13.396 -17.129 26.516 1.00 98.00 165 LYS A N 1
ATOM 1247 C CA . LYS A 1 165 ? -13.174 -17.814 27.797 1.00 98.00 165 LYS A CA 1
ATOM 1248 C C . LYS A 1 165 ? -13.301 -16.870 28.996 1.00 98.00 165 LYS A C 1
ATOM 1250 O O . LYS A 1 165 ? -13.856 -17.263 30.020 1.00 98.00 165 LYS A O 1
ATOM 1255 N N . GLU A 1 166 ? -12.782 -15.652 28.882 1.00 97.62 166 GLU A N 1
ATOM 1256 C CA . GLU A 1 166 ? -12.899 -14.619 29.913 1.00 97.62 166 GLU A CA 1
ATOM 1257 C C . GLU A 1 166 ? -14.351 -14.171 30.091 1.00 97.62 166 GLU A C 1
ATOM 1259 O O . GLU A 1 166 ? -14.809 -14.090 31.227 1.00 97.62 166 GLU A O 1
ATOM 1264 N N . THR A 1 167 ? -15.104 -13.990 29.002 1.00 98.00 167 THR A N 1
ATOM 1265 C CA . THR A 1 167 ? -16.541 -13.688 29.049 1.00 98.00 167 THR A CA 1
ATOM 1266 C C . THR A 1 167 ? -17.307 -14.775 29.795 1.00 98.00 167 THR A C 1
ATOM 1268 O O . THR A 1 167 ? -18.011 -14.461 30.747 1.00 98.00 167 THR A O 1
ATOM 1271 N N . ALA A 1 168 ? -17.106 -16.052 29.453 1.00 97.88 168 ALA A N 1
ATOM 1272 C CA . ALA A 1 168 ? -17.787 -17.153 30.138 1.00 97.88 168 ALA A CA 1
ATOM 1273 C C . ALA A 1 168 ? -17.439 -17.229 31.638 1.00 97.88 168 ALA A C 1
ATOM 1275 O O . ALA A 1 168 ? -18.286 -17.560 32.467 1.00 97.88 168 ALA A O 1
ATOM 1276 N N . ARG A 1 169 ? -16.192 -16.907 32.009 1.00 97.38 169 ARG A N 1
ATOM 1277 C CA . ARG A 1 169 ? -15.774 -16.839 33.415 1.00 97.38 169 ARG A CA 1
ATOM 1278 C C . ARG A 1 169 ? -16.444 -15.678 34.150 1.00 97.38 169 ARG A C 1
ATOM 1280 O O . ARG A 1 169 ? -16.943 -15.881 35.251 1.00 97.38 169 ARG A O 1
ATOM 1287 N N . MET A 1 170 ? -16.461 -14.488 33.552 1.00 97.88 170 MET A N 1
ATOM 1288 C CA . MET A 1 170 ? -17.105 -13.316 34.148 1.00 97.88 170 MET A CA 1
ATOM 1289 C C . MET A 1 170 ? -18.615 -13.514 34.280 1.00 97.88 170 MET A C 1
ATOM 1291 O O . MET A 1 170 ? -19.180 -13.127 35.293 1.00 97.88 170 MET A O 1
ATOM 1295 N N . GLU A 1 171 ? -19.265 -14.166 33.315 1.00 97.44 171 GLU A N 1
ATOM 1296 C CA . GLU A 1 171 ? -20.681 -14.531 33.420 1.00 97.44 171 GLU A CA 1
ATOM 1297 C C . GLU A 1 171 ? -20.939 -15.455 34.615 1.00 97.44 171 GLU A C 1
ATOM 1299 O O . GLU A 1 171 ? -21.876 -15.217 35.373 1.00 97.44 171 GLU A O 1
ATOM 1304 N N . ALA A 1 172 ? -20.088 -16.460 34.843 1.00 97.50 172 ALA A N 1
ATOM 1305 C CA . ALA A 1 172 ? -20.206 -17.329 36.013 1.00 97.50 172 ALA A CA 1
ATOM 1306 C C . ALA A 1 172 ? -20.026 -16.559 37.337 1.00 97.50 172 ALA A C 1
ATOM 1308 O O . ALA A 1 172 ? -20.832 -16.723 38.251 1.00 97.50 172 ALA A O 1
ATOM 1309 N N . GLU A 1 173 ? -19.021 -15.681 37.425 1.00 97.75 173 GLU A N 1
ATOM 1310 C CA . GLU A 1 173 ? -18.783 -14.836 38.608 1.00 97.75 173 GLU A CA 1
ATOM 1311 C C . GLU A 1 173 ? -19.956 -13.863 38.859 1.00 97.75 173 GLU A C 1
ATOM 1313 O O . GLU A 1 173 ? -20.377 -13.675 40.002 1.00 97.75 173 GLU A O 1
ATOM 1318 N N . ILE A 1 174 ? -20.547 -13.295 37.799 1.00 97.88 174 ILE A N 1
ATOM 1319 C CA . ILE A 1 174 ? -21.762 -12.468 37.885 1.00 97.88 174 ILE A CA 1
ATOM 1320 C C . ILE A 1 174 ? -22.937 -13.296 38.415 1.00 97.88 174 ILE A C 1
ATOM 1322 O O . ILE A 1 174 ? -23.620 -12.843 39.330 1.00 97.88 174 ILE A O 1
ATOM 1326 N N . PHE A 1 175 ? -23.146 -14.515 37.909 1.00 97.88 175 PHE A N 1
ATOM 1327 C CA . PHE A 1 175 ? -24.218 -15.397 38.379 1.00 97.88 175 PHE A CA 1
ATOM 1328 C C . PHE A 1 175 ? -24.088 -15.743 39.867 1.00 97.88 175 PHE A C 1
ATOM 1330 O O . PHE A 1 175 ? -25.089 -15.749 40.586 1.00 97.88 175 PHE A O 1
ATOM 1337 N N . GLU A 1 176 ? -22.875 -16.012 40.355 1.00 98.00 176 GLU A N 1
ATOM 1338 C CA . GLU A 1 176 ? -22.640 -16.268 41.781 1.00 98.00 176 GLU A CA 1
ATOM 1339 C C . GLU A 1 176 ? -22.958 -15.036 42.639 1.00 98.00 176 GLU A C 1
ATOM 1341 O O . GLU A 1 176 ? -23.637 -15.146 43.664 1.00 98.00 176 GLU A O 1
ATOM 1346 N N . LEU A 1 177 ? -22.515 -13.850 42.212 1.00 98.25 177 LEU A N 1
ATOM 1347 C CA . LEU A 1 177 ? -22.799 -12.597 42.913 1.00 98.25 177 LEU A CA 1
ATOM 1348 C C . LEU A 1 177 ? -24.296 -12.258 42.900 1.00 98.25 177 LEU A C 1
ATOM 1350 O O . LEU A 1 177 ? -24.839 -11.859 43.931 1.00 98.25 177 LEU A O 1
ATOM 1354 N N . GLU A 1 178 ? -24.988 -12.464 41.780 1.00 97.62 178 GLU A N 1
ATOM 1355 C CA . GLU A 1 178 ? -26.439 -12.281 41.687 1.00 97.62 178 GLU A CA 1
ATOM 1356 C C . GLU A 1 178 ? -27.191 -13.220 42.634 1.00 97.62 178 GLU A C 1
ATOM 1358 O O . GLU A 1 178 ? -28.116 -12.782 43.321 1.00 97.62 178 GLU A O 1
ATOM 1363 N N . GLN A 1 179 ? -26.771 -14.484 42.744 1.00 97.81 179 GLN A N 1
ATOM 1364 C CA . GLN A 1 179 ? -27.353 -15.428 43.703 1.00 97.81 179 GLN A CA 1
ATOM 1365 C C . GLN A 1 179 ? -27.142 -14.967 45.152 1.00 97.81 179 GLN A C 1
ATOM 1367 O O . GLN A 1 179 ? -28.082 -15.008 45.949 1.00 97.81 179 GLN A O 1
ATOM 1372 N N . GLN A 1 180 ? -25.948 -14.475 45.500 1.00 97.69 180 GLN A N 1
ATOM 1373 C CA . GLN A 1 180 ? -25.669 -13.936 46.838 1.00 97.69 180 GLN A CA 1
ATOM 1374 C C . GLN A 1 180 ? -26.534 -12.707 47.152 1.00 97.69 180 GLN A C 1
ATOM 1376 O O . GLN A 1 180 ? -27.114 -12.619 48.237 1.00 97.69 180 GLN A O 1
ATOM 1381 N N . VAL A 1 181 ? -26.674 -11.779 46.200 1.00 97.94 181 VAL A N 1
ATOM 1382 C CA . VAL A 1 181 ? -27.517 -10.583 46.354 1.00 97.94 181 VAL A CA 1
ATOM 1383 C C . VAL A 1 181 ? -28.994 -10.959 46.456 1.00 97.94 181 VAL A C 1
ATOM 1385 O O . VAL A 1 181 ? -29.700 -10.415 47.305 1.00 97.94 181 VAL A O 1
ATOM 1388 N N . ALA A 1 182 ? -29.468 -11.915 45.655 1.00 97.88 182 ALA A N 1
ATOM 1389 C CA . ALA A 1 182 ? -30.845 -12.395 45.715 1.00 97.88 182 ALA A CA 1
ATOM 1390 C C . ALA A 1 182 ? -31.170 -13.013 47.084 1.00 97.88 182 ALA A C 1
ATOM 1392 O O . ALA A 1 182 ? -32.207 -12.692 47.670 1.00 97.88 182 ALA A O 1
ATOM 1393 N N . LEU A 1 183 ? -30.269 -13.834 47.636 1.00 97.69 183 LEU A N 1
ATOM 1394 C CA . LEU A 1 183 ? -30.421 -14.401 48.979 1.00 97.69 183 LEU A CA 1
ATOM 1395 C C . LEU A 1 183 ? -30.399 -13.317 50.066 1.00 97.69 183 LEU A C 1
ATOM 1397 O O . LEU A 1 183 ? -31.246 -13.326 50.962 1.00 97.69 183 LEU A O 1
ATOM 1401 N N . ALA A 1 184 ? -29.485 -12.347 49.972 1.00 97.81 184 ALA A N 1
ATOM 1402 C CA . ALA A 1 184 ? -29.426 -11.220 50.902 1.00 97.81 184 ALA A CA 1
ATOM 1403 C C . ALA A 1 184 ? -30.710 -10.371 50.856 1.00 97.81 184 ALA A C 1
ATOM 1405 O O . ALA A 1 184 ? -31.230 -9.972 51.900 1.00 97.81 184 ALA A O 1
ATOM 1406 N N . GLN A 1 185 ? -31.265 -10.145 49.663 1.00 98.00 185 GLN A N 1
ATOM 1407 C CA . GLN A 1 185 ? -32.505 -9.397 49.473 1.00 98.00 185 GLN A CA 1
ATOM 1408 C C . GLN A 1 185 ? -33.719 -10.154 50.026 1.00 98.00 185 GLN A C 1
ATOM 1410 O O . GLN A 1 185 ? -34.578 -9.546 50.665 1.00 98.00 185 GLN A O 1
ATOM 1415 N N . GLN A 1 186 ? -33.779 -11.476 49.845 1.00 97.25 186 GLN A N 1
ATOM 1416 C CA . GLN A 1 186 ? -34.814 -12.311 50.458 1.00 97.25 186 GLN A CA 1
ATOM 1417 C C . GLN A 1 186 ? -34.741 -12.244 51.987 1.00 97.25 186 GLN A C 1
ATOM 1419 O O . GLN A 1 186 ? -35.749 -11.946 52.630 1.00 97.25 186 GLN A O 1
ATOM 1424 N N . ALA A 1 187 ? -33.555 -12.422 52.575 1.00 97.75 187 ALA A N 1
ATOM 1425 C CA . ALA A 1 187 ? -33.363 -12.325 54.022 1.00 97.75 187 ALA A CA 1
ATOM 1426 C C . ALA A 1 187 ? -33.750 -10.938 54.567 1.00 97.75 187 ALA A C 1
ATOM 1428 O O . ALA A 1 187 ? -34.452 -10.836 55.575 1.00 97.75 187 ALA A O 1
ATOM 1429 N N . LYS A 1 188 ? -33.360 -9.870 53.862 1.00 97.38 188 LYS A N 1
ATOM 1430 C CA . LYS A 1 188 ? -33.753 -8.496 54.188 1.00 97.38 188 LYS A CA 1
ATOM 1431 C C . LYS A 1 188 ? -35.268 -8.306 54.124 1.00 97.38 188 LYS A C 1
ATOM 1433 O O . LYS A 1 188 ? -35.827 -7.741 55.053 1.00 97.38 188 LYS A O 1
ATOM 1438 N N . SER A 1 189 ? -35.934 -8.808 53.083 1.00 97.62 189 SER A N 1
ATOM 1439 C CA . SER A 1 189 ? -37.391 -8.677 52.939 1.00 97.62 189 SER A CA 1
ATOM 1440 C C . SER A 1 189 ? -38.154 -9.358 54.079 1.00 97.62 189 SER A C 1
ATOM 1442 O O . SER A 1 189 ? -39.118 -8.801 54.602 1.00 97.62 189 SER A O 1
ATOM 1444 N N . VAL A 1 190 ? -37.680 -10.527 54.529 1.00 97.81 190 VAL A N 1
ATOM 1445 C CA . VAL A 1 190 ? -38.239 -11.217 55.695 1.00 97.81 190 VAL A CA 1
ATOM 1446 C C . VAL A 1 190 ? -38.039 -10.358 56.940 1.00 97.81 190 VAL A C 1
ATOM 1448 O O . VAL A 1 190 ? -39.000 -10.105 57.662 1.00 97.81 190 VAL A O 1
ATOM 1451 N N . LEU A 1 191 ? -36.826 -9.851 57.175 1.00 98.00 191 LEU A N 1
ATOM 1452 C CA . LEU A 1 191 ? -36.532 -9.003 58.332 1.00 98.00 191 LEU A CA 1
ATOM 1453 C C . LEU A 1 191 ? -37.361 -7.707 58.337 1.00 98.00 191 LEU A C 1
ATOM 1455 O O . LEU A 1 191 ? -37.921 -7.345 59.368 1.00 98.00 191 LEU A O 1
ATOM 1459 N N . GLU A 1 192 ? -37.491 -7.035 57.194 1.00 97.81 192 GLU A N 1
ATOM 1460 C CA . GLU A 1 192 ? -38.332 -5.845 57.038 1.00 97.81 192 GLU A CA 1
ATOM 1461 C C . GLU A 1 192 ? -39.809 -6.159 57.299 1.00 97.81 192 GLU A C 1
ATOM 1463 O O . GLU A 1 192 ? -40.476 -5.380 57.979 1.00 97.81 192 GLU A O 1
ATOM 1468 N N . SER A 1 193 ? -40.310 -7.317 56.853 1.00 97.75 193 SER A N 1
ATOM 1469 C CA . SER A 1 193 ? -41.669 -7.775 57.170 1.00 97.75 193 SER A CA 1
ATOM 1470 C C . SER A 1 193 ? -41.876 -7.943 58.678 1.00 97.75 193 SER A C 1
ATOM 1472 O O . SER A 1 193 ? -42.918 -7.542 59.198 1.00 97.75 193 SER A O 1
ATOM 1474 N N . TRP A 1 194 ? -40.898 -8.503 59.397 1.00 97.44 194 TRP A N 1
ATOM 1475 C CA . TRP A 1 194 ? -40.964 -8.638 60.856 1.00 97.44 194 TRP A CA 1
ATOM 1476 C C . TRP A 1 194 ? -40.930 -7.283 61.562 1.00 97.44 194 TRP A C 1
ATOM 1478 O O . TRP A 1 194 ? -41.755 -7.031 62.439 1.00 97.44 194 TRP A O 1
ATOM 1488 N N . VAL A 1 195 ? -40.025 -6.390 61.155 1.00 98.19 195 VAL A N 1
ATOM 1489 C CA . VAL A 1 195 ? -39.911 -5.038 61.726 1.00 98.19 195 VAL A CA 1
ATOM 1490 C C . VAL A 1 195 ? -41.183 -4.229 61.475 1.00 98.19 195 VAL A C 1
ATOM 1492 O O . VAL A 1 195 ? -41.678 -3.562 62.384 1.00 98.19 195 VAL A O 1
ATOM 1495 N N . HIS A 1 196 ? -41.751 -4.305 60.269 1.00 97.50 196 HIS A N 1
ATOM 1496 C CA . HIS A 1 196 ? -43.001 -3.626 59.942 1.00 97.50 196 HIS A CA 1
ATOM 1497 C C . HIS A 1 196 ? -44.176 -4.175 60.761 1.00 97.50 196 HIS A C 1
ATOM 1499 O O . HIS A 1 196 ? -44.963 -3.401 61.308 1.00 97.50 196 HIS A O 1
ATOM 1505 N N . HIS A 1 197 ? -44.264 -5.499 60.909 1.00 98.06 197 HIS A N 1
ATOM 1506 C CA . HIS A 1 197 ? -45.272 -6.141 61.750 1.00 98.06 197 HIS A CA 1
ATOM 1507 C C . HIS A 1 197 ? -45.147 -5.712 63.221 1.00 98.06 197 HIS A C 1
ATOM 1509 O O . HIS A 1 197 ? -46.143 -5.357 63.850 1.00 98.06 197 HIS A O 1
ATOM 1515 N N . GLU A 1 198 ? -43.929 -5.660 63.766 1.00 97.81 198 GLU A N 1
ATOM 1516 C CA . GLU A 1 198 ? -43.695 -5.194 65.134 1.00 97.81 198 GLU A CA 1
ATOM 1517 C C . GLU A 1 198 ? -44.071 -3.715 65.310 1.00 97.81 198 GLU A C 1
ATOM 1519 O O . GLU A 1 198 ? -44.751 -3.355 66.273 1.00 97.81 198 GLU A O 1
ATOM 1524 N N . ALA A 1 199 ? -43.691 -2.854 64.362 1.00 97.12 199 ALA A N 1
ATOM 1525 C CA . ALA A 1 199 ? -44.073 -1.446 64.369 1.00 97.12 199 ALA A CA 1
ATOM 1526 C C . ALA A 1 199 ? -45.602 -1.265 64.321 1.00 97.12 199 ALA A C 1
ATOM 1528 O O . ALA A 1 199 ? -46.138 -0.441 65.065 1.00 97.12 199 ALA A O 1
ATOM 1529 N N . SER A 1 200 ? -46.308 -2.067 63.513 1.00 96.25 200 SER A N 1
ATOM 1530 C CA . SER A 1 200 ? -47.776 -2.069 63.451 1.00 96.25 200 SER A CA 1
ATOM 1531 C C . SER A 1 200 ? -48.399 -2.479 64.786 1.00 96.25 200 SER A C 1
ATOM 1533 O O . SER A 1 200 ? -49.300 -1.798 65.274 1.00 96.25 200 SER A O 1
ATOM 1535 N N . ILE A 1 201 ? -47.887 -3.538 65.425 1.00 98.06 201 ILE A N 1
ATOM 1536 C CA . ILE A 1 201 ? -48.365 -3.976 66.744 1.00 98.06 201 ILE A CA 1
ATOM 1537 C C . ILE A 1 201 ? -48.161 -2.877 67.789 1.00 98.06 201 ILE A C 1
ATOM 1539 O O . ILE A 1 201 ? -49.087 -2.581 68.545 1.00 98.06 201 ILE A O 1
ATOM 1543 N N . ARG A 1 202 ? -46.979 -2.246 67.836 1.00 97.56 202 ARG A N 1
ATOM 1544 C CA . ARG A 1 202 ? -46.711 -1.152 68.785 1.00 97.56 202 ARG A CA 1
ATOM 1545 C C . ARG A 1 202 ? -47.646 0.035 68.548 1.00 97.56 202 ARG A C 1
ATOM 1547 O O . ARG A 1 202 ? -48.173 0.587 69.512 1.00 97.56 202 ARG A O 1
ATOM 1554 N N . ALA A 1 203 ? -47.891 0.405 67.290 1.00 96.81 203 ALA A N 1
ATOM 1555 C CA . ALA A 1 203 ? -48.819 1.479 66.943 1.00 96.81 203 ALA A CA 1
ATOM 1556 C C . ALA A 1 203 ? -50.261 1.157 67.377 1.00 96.81 203 ALA A C 1
ATOM 1558 O O . ALA A 1 203 ? -50.946 2.014 67.933 1.00 96.81 203 ALA A O 1
ATOM 1559 N N . ASP A 1 204 ? -50.716 -0.083 67.193 1.00 97.19 204 ASP A N 1
ATOM 1560 C CA . ASP A 1 204 ? -52.054 -0.507 67.614 1.00 97.19 204 ASP A CA 1
ATOM 1561 C C . ASP A 1 204 ? -52.192 -0.607 69.135 1.00 97.19 204 ASP A C 1
ATOM 1563 O O . ASP A 1 204 ? -53.226 -0.224 69.686 1.00 97.19 204 ASP A O 1
ATOM 1567 N N . GLN A 1 205 ? -51.150 -1.056 69.839 1.00 96.94 205 GLN A N 1
ATOM 1568 C CA . GLN A 1 205 ? -51.098 -1.010 71.302 1.00 96.94 205 GLN A CA 1
ATOM 1569 C C . GLN A 1 205 ? -51.175 0.432 71.808 1.00 96.94 205 GLN A C 1
ATOM 1571 O O . GLN A 1 205 ? -51.975 0.716 72.694 1.00 96.94 205 GLN A O 1
ATOM 1576 N N . GLN A 1 206 ? -50.412 1.357 71.218 1.00 96.38 206 GLN A N 1
ATOM 1577 C CA . GLN A 1 206 ? -50.478 2.779 71.562 1.00 96.38 206 GLN A CA 1
ATOM 1578 C C . GLN A 1 206 ? -51.869 3.359 71.300 1.00 96.38 206 GLN A C 1
ATOM 1580 O O . GLN A 1 206 ? -52.406 4.029 72.173 1.00 96.38 206 GLN A O 1
ATOM 1585 N N . ARG A 1 207 ? -52.505 3.053 70.161 1.00 96.50 207 ARG A N 1
ATOM 1586 C CA . ARG A 1 207 ? -53.890 3.478 69.888 1.00 96.50 207 ARG A CA 1
ATOM 1587 C C . ARG A 1 207 ? -54.876 2.938 70.920 1.00 96.50 207 ARG A C 1
ATOM 1589 O O . ARG A 1 207 ? -55.709 3.698 71.404 1.00 96.50 207 ARG A O 1
ATOM 1596 N N . ARG A 1 208 ? -54.770 1.655 71.288 1.00 95.44 208 ARG A N 1
ATOM 1597 C CA . ARG A 1 208 ? -55.617 1.032 72.321 1.00 95.44 208 ARG A CA 1
ATOM 1598 C C . ARG A 1 208 ? -55.407 1.687 73.685 1.00 95.44 208 ARG A C 1
ATOM 1600 O O . ARG A 1 208 ? -56.388 2.059 74.320 1.00 95.44 208 ARG A O 1
ATOM 1607 N N . LEU A 1 209 ? -54.155 1.885 74.100 1.00 96.62 209 LEU A N 1
ATOM 1608 C CA . LEU A 1 209 ? -53.813 2.573 75.348 1.00 96.62 209 LEU A CA 1
ATOM 1609 C C . LEU A 1 209 ? -54.326 4.015 75.351 1.00 96.62 209 LEU A C 1
ATOM 1611 O O . LEU A 1 209 ? -54.929 4.432 76.331 1.00 96.62 209 LEU A O 1
ATOM 1615 N N . VAL A 1 210 ? -54.155 4.755 74.252 1.00 96.81 210 VAL A N 1
ATOM 1616 C CA . VAL A 1 210 ? -54.690 6.115 74.107 1.00 96.81 210 VAL A CA 1
ATOM 1617 C C . VAL A 1 210 ? -56.212 6.103 74.201 1.00 96.81 210 VAL A C 1
ATOM 1619 O O . VAL A 1 210 ? -56.752 6.913 74.939 1.00 96.81 210 VAL A O 1
ATOM 1622 N N . SER A 1 211 ? -56.908 5.170 73.542 1.00 95.25 211 SER A N 1
ATOM 1623 C CA . SER A 1 211 ? -58.373 5.072 73.623 1.00 95.25 211 SER A CA 1
ATOM 1624 C C . SER A 1 211 ? -58.884 4.700 75.021 1.00 95.25 211 SER A C 1
ATOM 1626 O O . SER A 1 211 ? -59.882 5.258 75.465 1.00 95.25 211 SER A O 1
ATOM 1628 N N . ASP A 1 212 ? -58.186 3.812 75.740 1.00 95.94 212 ASP A N 1
ATOM 1629 C CA . ASP A 1 212 ? -58.524 3.436 77.119 1.00 95.94 212 ASP A CA 1
ATOM 1630 C C . ASP A 1 212 ? -58.254 4.602 78.083 1.00 95.94 212 ASP A C 1
ATOM 1632 O O . ASP A 1 212 ? -59.089 4.921 78.924 1.00 95.94 212 ASP A O 1
ATOM 1636 N N . VAL A 1 213 ? -57.131 5.314 77.925 1.00 95.31 213 VAL A N 1
ATOM 1637 C CA . VAL A 1 213 ? -56.845 6.536 78.693 1.00 95.31 213 VAL A CA 1
ATOM 1638 C C . VAL A 1 213 ? -57.888 7.615 78.406 1.00 95.31 213 VAL A C 1
ATOM 1640 O O . VAL A 1 213 ? -58.408 8.188 79.360 1.00 95.31 213 VAL A O 1
ATOM 1643 N N . LEU A 1 214 ? -58.236 7.856 77.136 1.00 94.44 214 LEU A N 1
ATOM 1644 C CA . LEU A 1 214 ? -59.262 8.831 76.755 1.00 94.44 214 LEU A CA 1
ATOM 1645 C C . LEU A 1 214 ? -60.612 8.468 77.388 1.00 94.44 214 LEU A C 1
ATOM 1647 O O . LEU A 1 214 ? -61.195 9.292 78.078 1.00 94.44 214 LEU A O 1
ATOM 1651 N N . GLY A 1 215 ? -61.050 7.208 77.269 1.00 94.62 215 GLY A N 1
ATOM 1652 C CA . GLY A 1 215 ? -62.302 6.734 77.865 1.00 94.62 215 GLY A CA 1
ATOM 1653 C C . GLY A 1 215 ? -62.320 6.820 79.396 1.00 94.62 215 GLY A C 1
ATOM 1654 O O . GLY A 1 215 ? -63.326 7.209 79.993 1.00 94.62 215 GLY A O 1
ATOM 1655 N N . ARG A 1 216 ? -61.195 6.519 80.061 1.00 91.62 216 ARG A N 1
ATOM 1656 C CA . ARG A 1 216 ? -61.051 6.698 81.515 1.00 91.62 216 ARG A CA 1
ATOM 1657 C C . ARG A 1 216 ? -61.108 8.174 81.909 1.00 91.62 216 ARG A C 1
ATOM 1659 O O . ARG A 1 216 ? -61.751 8.485 82.910 1.00 91.62 216 ARG A O 1
ATOM 1666 N N . VAL A 1 217 ? -60.466 9.072 81.161 1.00 91.25 217 VAL A N 1
ATOM 1667 C CA . VAL A 1 217 ? -60.533 10.524 81.399 1.00 91.25 217 VAL A CA 1
ATOM 1668 C C . VAL A 1 217 ? -61.961 11.028 81.188 1.00 91.25 217 VAL A C 1
ATOM 1670 O O . VAL A 1 217 ? -62.501 11.644 82.105 1.00 91.25 217 VAL A O 1
ATOM 1673 N N . ASP A 1 218 ? -62.612 10.664 80.081 1.00 90.00 218 ASP A N 1
ATOM 1674 C CA . ASP A 1 218 ? -64.000 11.030 79.762 1.00 90.00 218 ASP A CA 1
ATOM 1675 C C . ASP A 1 218 ? -64.992 10.567 80.849 1.00 90.00 218 ASP A C 1
ATOM 1677 O O . ASP A 1 218 ? -65.889 11.303 81.255 1.00 90.00 218 ASP A O 1
ATOM 1681 N N . SER A 1 219 ? -64.803 9.370 81.415 1.00 87.69 219 SER A N 1
ATOM 1682 C CA . SER A 1 219 ? -65.630 8.899 82.539 1.00 87.69 219 SER A CA 1
ATOM 1683 C C . SER A 1 219 ? -65.393 9.675 83.847 1.00 87.69 219 SER A C 1
ATOM 1685 O O . SER A 1 219 ? -66.325 9.891 84.628 1.00 87.69 219 SER A O 1
ATOM 1687 N N . LYS A 1 220 ? -64.157 10.134 84.093 1.00 85.00 220 LYS A N 1
ATOM 1688 C CA . LYS A 1 220 ? -63.806 10.907 85.294 1.00 85.00 220 LYS A CA 1
ATOM 1689 C C . LYS A 1 220 ? -64.314 12.345 85.214 1.00 85.00 220 LYS A C 1
ATOM 1691 O O . LYS A 1 220 ? -64.828 12.835 86.217 1.00 85.00 220 LYS A O 1
ATOM 1696 N N . ILE A 1 221 ? -64.244 12.994 84.048 1.00 82.06 221 ILE A N 1
ATOM 1697 C CA . ILE A 1 221 ? -64.732 14.376 83.867 1.00 82.06 221 ILE A CA 1
ATOM 1698 C C . ILE A 1 221 ? -66.255 14.500 84.042 1.00 82.06 221 ILE A C 1
ATOM 1700 O O . ILE A 1 221 ? -66.749 15.538 84.479 1.00 82.06 221 ILE A O 1
ATOM 1704 N N . LEU A 1 222 ? -67.010 13.433 83.754 1.00 80.75 222 LEU A N 1
ATOM 1705 C CA . LEU A 1 222 ? -68.466 13.391 83.934 1.00 80.75 222 LEU A CA 1
ATOM 1706 C C . LEU A 1 222 ? -68.894 13.150 85.393 1.00 80.75 222 LEU A C 1
ATOM 1708 O O . LEU A 1 222 ? -70.077 13.243 85.713 1.00 80.75 222 LEU A O 1
ATOM 1712 N N . THR A 1 223 ? -67.958 12.844 86.297 1.00 85.19 223 THR A N 1
ATOM 1713 C CA . THR A 1 223 ? -68.268 12.599 87.710 1.00 85.19 223 THR A CA 1
ATOM 1714 C C . THR A 1 223 ? -68.479 13.924 88.451 1.00 85.19 223 THR A C 1
ATOM 1716 O O . THR A 1 223 ? -67.609 14.793 88.450 1.00 85.19 223 THR A O 1
ATOM 1719 N N . GLN A 1 224 ? -69.596 14.065 89.174 1.00 78.06 224 GLN A N 1
ATOM 1720 C CA . GLN A 1 224 ? -69.957 15.315 89.863 1.00 78.06 224 GLN A CA 1
ATOM 1721 C C . GLN A 1 224 ? -68.934 15.772 90.918 1.00 78.06 224 GLN A C 1
ATOM 1723 O O . GLN A 1 224 ? -68.772 16.968 91.147 1.00 78.06 224 GLN A O 1
ATOM 1728 N N . LYS A 1 225 ? -68.188 14.833 91.515 1.00 77.62 225 LYS A N 1
ATOM 1729 C CA . LYS A 1 225 ? -67.076 15.142 92.424 1.00 77.62 225 LYS A CA 1
ATOM 1730 C C . LYS A 1 225 ? -65.938 15.892 91.715 1.00 77.62 225 LYS A C 1
ATOM 1732 O O . LYS A 1 225 ? -65.452 16.875 92.254 1.00 77.62 225 LYS A O 1
ATOM 1737 N N . PHE A 1 226 ? -65.563 15.470 90.504 1.00 80.44 226 PHE A N 1
ATOM 1738 C CA . PHE A 1 226 ? -64.528 16.143 89.711 1.00 80.44 226 PHE A CA 1
ATOM 1739 C C . PHE A 1 226 ? -64.989 17.529 89.252 1.00 80.44 226 PHE A C 1
ATOM 1741 O O . PHE A 1 226 ? -64.221 18.476 89.314 1.00 80.44 226 PHE A O 1
ATOM 1748 N N . GLN A 1 227 ? -66.259 17.673 88.860 1.00 78.81 227 GLN A N 1
ATOM 1749 C CA . GLN A 1 227 ? -66.819 18.974 88.477 1.00 78.81 227 GLN A CA 1
ATOM 1750 C C . GLN A 1 227 ? -66.797 19.978 89.636 1.00 78.81 227 GLN A C 1
ATOM 1752 O O . GLN A 1 227 ? -66.427 21.127 89.431 1.00 78.81 227 GLN A O 1
ATOM 1757 N N . GLN A 1 228 ? -67.150 19.551 90.853 1.00 78.56 228 GLN A N 1
ATOM 1758 C CA . GLN A 1 228 ? -67.064 20.407 92.042 1.00 78.56 228 GLN A CA 1
ATOM 1759 C C . GLN A 1 228 ? -65.616 20.750 92.413 1.00 78.56 228 GLN A C 1
ATOM 1761 O O . GLN A 1 228 ? -65.336 21.885 92.786 1.00 78.56 228 GLN A O 1
ATOM 1766 N N . GLU A 1 229 ? -64.697 19.791 92.297 1.00 81.75 229 GLU A N 1
ATOM 1767 C CA . GLU A 1 229 ? -63.275 19.996 92.586 1.00 81.75 229 GLU A CA 1
ATOM 1768 C C . GLU A 1 229 ? -62.621 20.946 91.569 1.00 81.75 229 GLU A C 1
ATOM 1770 O O . GLU A 1 229 ? -61.949 21.887 91.976 1.00 81.75 229 GLU A O 1
ATOM 1775 N N . ALA A 1 230 ? -62.932 20.805 90.276 1.00 81.06 230 ALA A N 1
ATOM 1776 C CA . ALA A 1 230 ? -62.506 21.725 89.221 1.00 81.06 230 ALA A CA 1
ATOM 1777 C C . ALA A 1 230 ? -63.127 23.127 89.366 1.00 81.06 230 ALA A C 1
ATOM 1779 O O . ALA A 1 230 ? -62.451 24.129 89.148 1.00 81.06 230 ALA A O 1
ATOM 1780 N N . LEU A 1 231 ? -64.400 23.226 89.770 1.00 82.06 231 LEU A N 1
ATOM 1781 C CA . LEU A 1 231 ? -65.034 24.506 90.106 1.00 82.06 231 LEU A CA 1
ATOM 1782 C C . LEU A 1 231 ? -64.302 25.190 91.268 1.00 82.06 231 LEU A C 1
ATOM 1784 O O . LEU A 1 231 ? -63.949 26.357 91.148 1.00 82.06 231 LEU A O 1
ATOM 1788 N N . ASN A 1 232 ? -63.999 24.468 92.345 1.00 83.12 232 ASN A N 1
ATOM 1789 C CA . ASN A 1 232 ? -63.249 25.018 93.476 1.00 83.12 232 ASN A CA 1
ATOM 1790 C C . ASN A 1 232 ? -61.809 25.408 93.101 1.00 83.12 232 ASN A C 1
ATOM 1792 O O . ASN A 1 232 ? -61.326 26.444 93.551 1.00 83.12 232 ASN A O 1
ATOM 1796 N N . GLU A 1 233 ? -61.130 24.614 92.269 1.00 86.38 233 GLU A N 1
ATOM 1797 C CA . GLU A 1 233 ? -59.786 24.927 91.768 1.00 86.38 233 GLU A CA 1
ATOM 1798 C C . GLU A 1 233 ? -59.798 26.170 90.868 1.00 86.38 233 GLU A C 1
ATOM 1800 O O . GLU A 1 233 ? -58.997 27.079 91.074 1.00 86.38 233 GLU A O 1
ATOM 1805 N N . SER A 1 234 ? -60.756 26.266 89.940 1.00 85.44 234 SER A N 1
ATOM 1806 C CA . SER A 1 234 ? -60.918 27.442 89.076 1.00 85.44 234 SER A CA 1
ATOM 1807 C C . SER A 1 234 ? -61.279 28.707 89.863 1.00 85.44 234 SER A C 1
ATOM 1809 O O . SER A 1 234 ? -60.739 29.772 89.572 1.00 85.44 234 SER A O 1
ATOM 1811 N N . ILE A 1 235 ? -62.115 28.605 90.906 1.00 84.75 235 ILE A N 1
ATOM 1812 C CA . ILE A 1 235 ? -62.381 29.714 91.838 1.00 84.75 235 ILE A CA 1
ATOM 1813 C C . ILE A 1 235 ? -61.086 30.116 92.555 1.00 84.75 235 ILE A C 1
ATOM 1815 O O . ILE A 1 235 ? -60.760 31.297 92.582 1.00 84.75 235 ILE A O 1
ATOM 1819 N N . GLY A 1 236 ? -60.303 29.155 93.054 1.00 83.31 236 GLY A N 1
ATOM 1820 C CA . GLY A 1 236 ? -59.021 29.431 93.706 1.00 83.31 236 GLY A CA 1
ATOM 1821 C C . GLY A 1 236 ? -57.960 30.043 92.777 1.00 83.31 236 GLY A C 1
ATOM 1822 O O . GLY A 1 236 ? -57.145 30.853 93.220 1.00 83.31 236 GLY A O 1
ATOM 1823 N N . GLU A 1 237 ? -57.947 29.692 91.490 1.00 83.25 237 GLU A N 1
ATOM 1824 C CA . GLU A 1 237 ? -57.047 30.294 90.497 1.00 83.25 237 GLU A CA 1
ATOM 1825 C C . GLU A 1 237 ? -57.487 31.716 90.125 1.00 83.25 237 GLU A C 1
ATOM 1827 O O . GLU A 1 237 ? -56.655 32.620 90.060 1.00 83.25 237 GLU A O 1
ATOM 1832 N N . VAL A 1 238 ? -58.796 31.952 89.995 1.00 82.62 238 VAL A N 1
ATOM 1833 C CA . VAL A 1 238 ? -59.362 33.296 89.811 1.00 82.62 238 VAL A CA 1
ATOM 1834 C C . VAL A 1 238 ? -59.088 34.183 91.030 1.00 82.62 238 VAL A C 1
ATOM 1836 O O . VAL A 1 238 ? -58.673 35.326 90.855 1.00 82.62 238 VAL A O 1
ATOM 1839 N N . GLU A 1 239 ? -59.233 33.665 92.252 1.00 79.81 239 GLU A N 1
ATOM 1840 C CA . GLU A 1 239 ? -58.879 34.373 93.491 1.00 79.81 239 GLU A CA 1
ATOM 1841 C C . GLU A 1 239 ? -57.386 34.732 93.547 1.00 79.81 239 GLU A C 1
ATOM 1843 O O . GLU A 1 239 ? -57.038 35.840 93.953 1.00 79.81 239 GLU A O 1
ATOM 1848 N N . LYS A 1 240 ? -56.490 33.848 93.086 1.00 78.00 240 LYS A N 1
ATOM 1849 C CA . LYS A 1 240 ? -55.051 34.147 92.984 1.00 78.00 240 LYS A CA 1
ATOM 1850 C C . LYS A 1 240 ? -54.750 35.217 91.940 1.00 78.00 240 LYS A C 1
ATOM 1852 O O . LYS A 1 240 ? -53.973 36.116 92.236 1.00 78.00 240 LYS A O 1
ATOM 1857 N N . VAL A 1 241 ? -55.365 35.146 90.757 1.00 79.81 241 VAL A N 1
ATOM 1858 C CA . VAL A 1 241 ? -55.186 36.154 89.699 1.00 79.81 241 VAL A CA 1
ATOM 1859 C C . VAL A 1 241 ? -55.712 37.518 90.152 1.00 79.81 241 VAL A C 1
ATOM 1861 O O . VAL A 1 241 ? -55.028 38.513 89.938 1.00 79.81 241 VAL A O 1
ATOM 1864 N N . LEU A 1 242 ? -56.854 37.566 90.850 1.00 71.94 242 LEU A N 1
ATOM 1865 C CA . LEU A 1 242 ? -57.397 38.781 91.477 1.00 71.94 242 LEU A CA 1
ATOM 1866 C C . LEU A 1 242 ? -56.542 39.308 92.635 1.00 71.94 242 LEU A C 1
ATOM 1868 O O . LEU A 1 242 ? -56.560 40.502 92.891 1.00 71.94 242 LEU A O 1
ATOM 1872 N N . ALA A 1 243 ? -55.806 38.448 93.341 1.00 69.12 243 ALA A N 1
ATOM 1873 C CA . ALA A 1 243 ? -54.874 38.870 94.387 1.00 69.12 243 ALA A CA 1
ATOM 1874 C C . ALA A 1 243 ? -53.522 39.368 93.837 1.00 69.12 243 ALA A C 1
ATOM 1876 O O . ALA A 1 243 ? -52.770 40.023 94.559 1.00 69.12 243 ALA A O 1
ATOM 1877 N N . THR A 1 244 ? -53.194 39.042 92.583 1.00 63.62 244 THR A N 1
ATOM 1878 C CA . THR A 1 244 ? -51.981 39.499 91.882 1.00 63.62 244 THR A CA 1
ATOM 1879 C C . THR A 1 244 ? -52.221 40.606 90.849 1.00 63.62 244 THR A C 1
ATOM 1881 O O . THR A 1 244 ? -51.244 41.125 90.309 1.00 63.62 244 THR A O 1
ATOM 1884 N N . ALA A 1 245 ? -53.481 40.950 90.564 1.00 49.75 245 ALA A N 1
ATOM 1885 C CA . ALA A 1 245 ? -53.901 42.098 89.753 1.00 49.75 245 ALA A CA 1
ATOM 1886 C C . ALA A 1 245 ? -54.272 43.281 90.658 1.00 49.75 245 ALA A C 1
ATOM 1888 O O . ALA A 1 245 ? -53.980 44.430 90.256 1.00 49.75 245 ALA A O 1
#